Protein AF-A0A518BDF8-F1 (afdb_monomer)

Structure (mmCIF, N/CA/C/O backbone):
data_AF-A0A518BDF8-F1
#
_entry.id   AF-A0A518BDF8-F1
#
loop_
_atom_site.group_PDB
_atom_site.id
_atom_site.type_symbol
_atom_site.label_atom_id
_atom_site.label_alt_id
_atom_site.label_comp_id
_atom_site.label_asym_id
_atom_site.label_entity_id
_atom_site.label_seq_id
_atom_site.pdbx_PDB_ins_code
_atom_site.Cartn_x
_atom_site.Cartn_y
_atom_site.Cartn_z
_atom_site.occupancy
_atom_site.B_iso_or_equiv
_atom_site.auth_seq_id
_atom_site.auth_comp_id
_atom_site.auth_asym_id
_atom_site.auth_atom_id
_atom_site.pdbx_PDB_model_num
ATOM 1 N N . MET A 1 1 ? -12.768 -59.747 -39.987 1.00 39.94 1 MET A N 1
ATOM 2 C CA . MET A 1 1 ? -11.941 -58.738 -40.674 1.00 39.94 1 MET A CA 1
ATOM 3 C C . MET A 1 1 ? -12.576 -57.374 -40.458 1.00 39.94 1 MET A C 1
ATOM 5 O O . MET A 1 1 ? -13.723 -57.190 -40.829 1.00 39.94 1 MET A O 1
ATOM 9 N N . THR A 1 2 ? -11.817 -56.495 -39.807 1.00 37.50 2 THR A N 1
ATOM 10 C CA . THR A 1 2 ? -11.823 -55.030 -39.959 1.00 37.50 2 THR A CA 1
ATOM 11 C C . THR A 1 2 ? -13.039 -54.224 -39.482 1.00 37.50 2 THR A C 1
ATOM 13 O O . THR A 1 2 ? -13.980 -53.928 -40.208 1.00 37.50 2 THR A O 1
ATOM 16 N N . THR A 1 3 ? -12.897 -53.792 -38.231 1.00 36.41 3 THR A N 1
ATOM 17 C CA . THR A 1 3 ? -13.332 -52.540 -37.601 1.00 36.41 3 THR A CA 1
ATOM 18 C C . THR A 1 3 ? -13.254 -51.318 -38.530 1.00 36.41 3 THR A C 1
ATOM 20 O O . THR A 1 3 ? -12.201 -51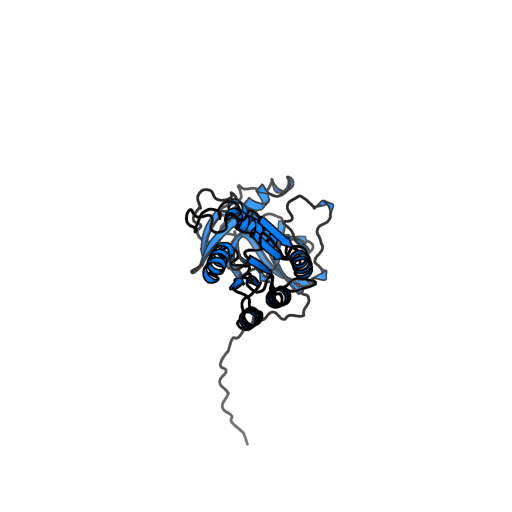.068 -39.109 1.00 36.41 3 THR A O 1
ATOM 23 N N . ILE A 1 4 ? -14.300 -50.485 -38.580 1.00 38.69 4 ILE A N 1
ATOM 24 C CA . ILE A 1 4 ? -14.178 -49.072 -38.980 1.00 38.69 4 ILE A CA 1
ATOM 25 C C . ILE A 1 4 ? -14.884 -48.226 -37.918 1.00 38.69 4 ILE A C 1
ATOM 27 O O . ILE A 1 4 ? -16.108 -48.109 -37.891 1.00 38.69 4 ILE A O 1
ATOM 31 N N . ALA A 1 5 ? -14.082 -47.685 -37.002 1.00 37.62 5 ALA A N 1
ATOM 32 C CA . ALA A 1 5 ? -14.499 -46.715 -36.002 1.00 37.62 5 ALA A CA 1
ATOM 33 C C . ALA A 1 5 ? -14.553 -45.311 -36.628 1.00 37.62 5 ALA A C 1
ATOM 35 O O . ALA A 1 5 ? -13.658 -44.909 -37.370 1.00 37.62 5 ALA A O 1
ATOM 36 N N . LYS A 1 6 ? -15.617 -44.571 -36.312 1.00 38.25 6 LYS A N 1
ATOM 37 C CA . LYS A 1 6 ? -15.797 -43.151 -36.643 1.00 38.25 6 LYS A CA 1
ATOM 38 C C . LYS A 1 6 ? -14.853 -42.309 -35.759 1.00 38.25 6 LYS A C 1
ATOM 40 O O . LYS A 1 6 ? -14.739 -42.627 -34.575 1.00 38.25 6 LYS A O 1
ATOM 45 N N . PRO A 1 7 ? -14.186 -41.263 -36.280 1.00 36.16 7 PRO A N 1
ATOM 46 C CA . PRO A 1 7 ? -13.241 -40.472 -35.494 1.00 36.16 7 PRO A CA 1
ATOM 47 C C . PRO A 1 7 ? -13.972 -39.595 -34.461 1.00 36.16 7 PRO A C 1
ATOM 49 O O . PRO A 1 7 ? -15.059 -39.091 -34.763 1.00 36.16 7 PRO A O 1
ATOM 52 N N . PRO A 1 8 ? -13.404 -39.387 -33.259 1.00 34.94 8 PRO A N 1
ATOM 53 C CA . PRO A 1 8 ? -13.960 -38.465 -32.284 1.00 34.94 8 PRO A CA 1
ATOM 54 C C . PRO A 1 8 ? -13.640 -37.014 -32.661 1.00 34.94 8 PRO A C 1
ATOM 56 O O . PRO A 1 8 ? -12.549 -36.677 -33.116 1.00 34.94 8 PRO A O 1
ATOM 59 N N . THR A 1 9 ? -14.638 -36.164 -32.465 1.00 33.75 9 THR A N 1
ATOM 60 C CA . THR A 1 9 ? -14.650 -34.727 -32.722 1.00 33.75 9 THR A CA 1
ATOM 61 C C . THR A 1 9 ? -13.703 -34.001 -31.763 1.00 33.75 9 THR A C 1
ATOM 63 O O . THR A 1 9 ? -13.956 -33.946 -30.561 1.00 33.75 9 THR A O 1
ATOM 66 N N . THR A 1 10 ? -12.624 -33.411 -32.277 1.00 31.14 10 THR A N 1
ATOM 67 C CA . THR A 1 10 ? -11.729 -32.545 -31.498 1.00 31.14 10 THR A CA 1
ATOM 68 C C . THR A 1 10 ? -12.378 -31.171 -31.323 1.00 31.14 10 THR A C 1
ATOM 70 O O . THR A 1 10 ? -12.299 -30.324 -32.210 1.00 31.14 10 THR A O 1
ATOM 73 N N . GLN A 1 11 ? -13.040 -30.934 -30.188 1.00 33.72 11 GLN A N 1
ATOM 74 C CA . GLN A 1 11 ? -13.318 -29.572 -29.730 1.00 33.72 11 GLN A CA 1
ATOM 75 C C . GLN A 1 11 ? -12.050 -29.014 -29.078 1.00 33.72 11 GLN A C 1
ATOM 77 O O . GLN A 1 11 ? -11.609 -29.471 -28.026 1.00 33.72 11 GLN A O 1
ATOM 82 N 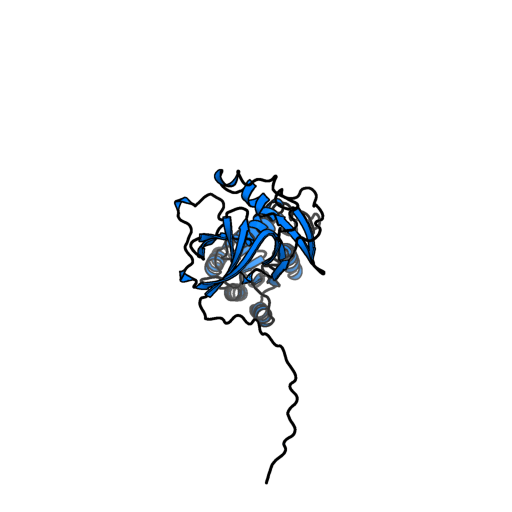N . SER A 1 12 ? -11.446 -28.035 -29.744 1.00 30.89 12 SER A N 1
ATOM 83 C CA . SER A 1 12 ? -10.302 -27.268 -29.266 1.00 30.89 12 SER A CA 1
ATOM 84 C C . SER A 1 12 ? -10.727 -26.325 -28.137 1.00 30.89 12 SER A C 1
ATOM 86 O O . SER A 1 12 ? -11.080 -25.169 -28.374 1.00 30.89 12 SER A O 1
ATOM 88 N N . HIS A 1 13 ? -10.677 -26.805 -26.897 1.00 31.69 13 HIS A N 1
ATOM 89 C CA . HIS A 1 13 ? -10.591 -25.931 -25.734 1.00 31.69 13 HIS A CA 1
ATOM 90 C C . HIS A 1 13 ? -9.148 -25.426 -25.617 1.00 31.69 13 HIS A C 1
ATOM 92 O O . HIS A 1 13 ? -8.297 -26.069 -25.009 1.00 31.69 13 HIS A O 1
ATOM 98 N N . LEU A 1 14 ? -8.865 -24.265 -26.210 1.00 30.31 14 LEU A N 1
ATOM 99 C CA . LEU A 1 14 ? -7.701 -23.448 -25.857 1.00 30.31 14 LEU A CA 1
ATOM 100 C C . LEU A 1 14 ? -7.964 -22.812 -24.487 1.00 30.31 14 LEU A C 1
ATOM 102 O O . LEU A 1 14 ? -8.327 -21.647 -24.369 1.00 30.31 14 LEU A O 1
ATOM 106 N N . GLY A 1 15 ? -7.844 -23.634 -23.448 1.00 30.73 15 GLY A N 1
ATOM 107 C CA . GLY A 1 15 ? -7.619 -23.182 -22.087 1.00 30.73 15 GLY A CA 1
ATOM 108 C C . GLY A 1 15 ? -6.120 -23.133 -21.851 1.00 30.73 15 GLY A C 1
ATOM 109 O O . GLY A 1 15 ? -5.534 -24.126 -21.436 1.00 30.73 15 GLY A O 1
ATOM 110 N N . THR A 1 16 ? -5.483 -21.996 -22.108 1.00 28.66 16 THR A N 1
ATOM 111 C CA . THR A 1 16 ? -4.177 -21.714 -21.510 1.00 28.66 16 THR A CA 1
ATOM 112 C C . THR A 1 16 ? -4.421 -20.990 -20.200 1.00 28.66 16 THR A C 1
ATOM 114 O O . THR A 1 16 ? -4.490 -19.767 -20.120 1.00 28.66 16 THR A O 1
ATOM 117 N N . ASN A 1 17 ? -4.587 -21.813 -19.167 1.00 29.45 17 ASN A N 1
ATOM 118 C CA . ASN A 1 17 ? -4.271 -21.464 -17.795 1.00 29.45 17 ASN A CA 1
ATOM 119 C C . ASN A 1 17 ? -2.865 -20.851 -17.762 1.00 29.45 17 ASN A C 1
ATOM 121 O O . ASN A 1 17 ? -1.873 -21.572 -17.726 1.00 29.45 17 ASN A O 1
ATOM 125 N N . ILE A 1 18 ? -2.779 -19.524 -17.732 1.00 34.00 18 ILE A N 1
ATOM 126 C CA . ILE A 1 18 ? -1.646 -18.828 -17.118 1.00 34.00 18 ILE A CA 1
ATOM 127 C C . ILE A 1 18 ? -1.922 -18.876 -15.610 1.00 34.00 18 ILE A C 1
ATOM 129 O O . ILE A 1 18 ? -2.308 -17.895 -14.981 1.00 34.00 18 ILE A O 1
ATOM 133 N N . LEU A 1 19 ? -1.869 -20.089 -15.058 1.00 34.81 19 LEU A N 1
ATOM 134 C CA . LEU A 1 19 ? -1.825 -20.316 -13.625 1.00 34.81 19 LEU A CA 1
ATOM 135 C C . LEU A 1 19 ? -0.348 -20.316 -13.260 1.00 34.81 19 LEU A C 1
ATOM 137 O O . LEU A 1 19 ? 0.412 -21.156 -13.732 1.00 34.81 19 LEU A O 1
ATOM 141 N N . LEU A 1 20 ? 0.027 -19.334 -12.445 1.00 40.59 20 LEU A N 1
ATOM 142 C CA . LEU A 1 20 ? 1.259 -19.302 -11.671 1.00 40.59 20 LEU A CA 1
ATOM 143 C C . LEU A 1 20 ? 1.509 -20.695 -11.073 1.00 40.59 20 LEU A C 1
ATOM 145 O O . LEU A 1 20 ? 0.804 -21.109 -10.150 1.00 40.59 20 LEU A O 1
ATOM 149 N N . GLU A 1 21 ? 2.498 -21.424 -11.587 1.00 35.31 21 GLU A N 1
ATOM 150 C CA . GLU A 1 21 ? 3.046 -22.585 -10.888 1.00 35.31 21 GLU A CA 1
ATOM 151 C C . GLU A 1 21 ? 3.786 -22.067 -9.652 1.00 35.31 21 GLU A C 1
ATOM 153 O O . GLU A 1 21 ? 4.969 -21.731 -9.685 1.00 35.31 21 GLU A O 1
ATOM 158 N N . ALA A 1 22 ? 3.057 -21.937 -8.544 1.00 34.12 22 ALA A N 1
ATOM 159 C CA . ALA A 1 22 ? 3.651 -21.687 -7.245 1.00 34.12 22 ALA A CA 1
ATOM 160 C C . ALA A 1 22 ? 4.590 -22.859 -6.904 1.00 34.12 22 ALA A C 1
ATOM 162 O O . ALA A 1 22 ? 4.131 -23.985 -6.727 1.00 34.12 22 ALA A O 1
ATOM 163 N N . GLY A 1 23 ? 5.901 -22.596 -6.827 1.00 44.44 23 GLY A N 1
ATOM 164 C CA . GLY A 1 23 ? 6.891 -23.579 -6.365 1.00 44.44 23 GLY A CA 1
ATOM 165 C C . GLY A 1 23 ? 8.233 -23.622 -7.101 1.00 44.44 23 GLY A C 1
ATOM 166 O O . GLY A 1 23 ? 9.115 -24.348 -6.658 1.00 44.44 23 GLY A O 1
ATOM 167 N N . THR A 1 24 ? 8.439 -22.865 -8.184 1.00 58.59 24 THR A N 1
ATOM 168 C CA . THR A 1 24 ? 9.673 -22.969 -8.995 1.00 58.59 24 THR A CA 1
ATOM 169 C C . THR A 1 24 ? 10.843 -22.103 -8.516 1.00 58.59 24 THR A C 1
ATOM 171 O O . THR A 1 24 ? 11.943 -22.244 -9.037 1.00 58.59 24 THR A O 1
ATOM 174 N N . ASN A 1 25 ? 10.647 -21.231 -7.516 1.00 72.19 25 ASN A N 1
ATOM 175 C CA . ASN A 1 25 ? 11.638 -20.233 -7.071 1.00 72.19 25 ASN A CA 1
ATOM 176 C C . ASN A 1 25 ? 12.249 -19.419 -8.237 1.00 72.19 25 ASN A C 1
ATOM 178 O O . ASN A 1 25 ? 13.415 -19.016 -8.208 1.00 72.19 25 ASN A O 1
ATOM 182 N N . GLU A 1 26 ? 11.440 -19.150 -9.259 1.00 80.00 26 GLU A N 1
ATOM 183 C CA . GLU A 1 26 ? 11.812 -18.349 -10.420 1.00 80.00 26 GLU A CA 1
ATOM 184 C C . GLU A 1 26 ? 11.026 -17.033 -10.435 1.00 80.00 26 GLU A C 1
ATOM 186 O O . GLU A 1 26 ? 9.871 -16.960 -10.012 1.00 80.00 26 GLU A O 1
ATOM 191 N N . LEU A 1 27 ? 11.681 -15.983 -10.916 1.00 84.75 27 LEU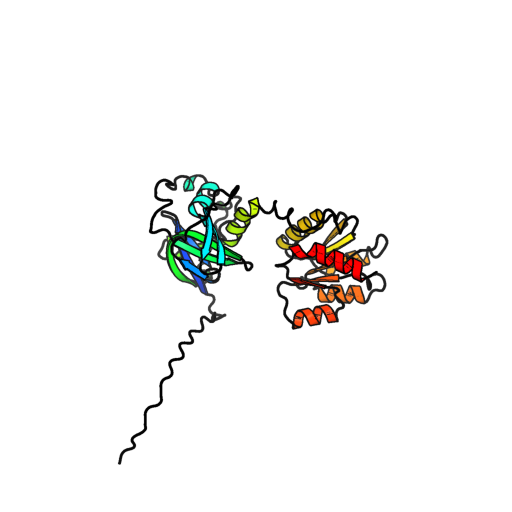 A N 1
ATOM 192 C CA . LEU A 1 27 ? 11.152 -14.645 -11.106 1.00 84.75 27 LEU A CA 1
ATOM 193 C C . LEU A 1 27 ? 11.089 -14.349 -12.604 1.00 84.75 27 LEU A C 1
ATOM 195 O O . LEU A 1 27 ? 12.068 -14.534 -13.331 1.00 84.75 27 LEU A O 1
ATOM 199 N N . GLU A 1 28 ? 9.946 -13.845 -13.054 1.00 91.19 28 GLU A N 1
ATOM 200 C CA . GLU A 1 28 ? 9.800 -13.270 -14.386 1.00 91.19 28 GLU A CA 1
ATOM 201 C C . GLU A 1 28 ? 10.160 -11.784 -14.338 1.00 91.19 28 GLU A C 1
ATOM 203 O O . GLU A 1 28 ? 9.523 -10.994 -13.640 1.00 91.19 28 GLU A O 1
ATOM 208 N N . VAL A 1 29 ? 11.194 -11.399 -15.078 1.00 93.75 29 VAL A N 1
ATOM 209 C CA . VAL A 1 29 ? 11.677 -10.022 -15.181 1.00 93.75 29 VAL A CA 1
ATOM 210 C C . VAL A 1 29 ? 11.377 -9.503 -16.578 1.00 93.75 29 VAL A C 1
ATOM 212 O O . VAL A 1 29 ? 11.953 -9.986 -17.553 1.00 93.75 29 VAL A O 1
ATOM 215 N N . LEU A 1 30 ? 10.495 -8.508 -16.694 1.00 95.75 30 LEU A N 1
ATOM 216 C CA . LEU A 1 30 ? 10.349 -7.763 -17.943 1.00 95.75 30 LEU A CA 1
ATOM 217 C C . LEU A 1 30 ? 11.502 -6.764 -18.043 1.00 95.75 30 LEU A C 1
ATOM 219 O O . LEU A 1 30 ? 11.580 -5.833 -17.238 1.00 95.75 30 LEU A O 1
ATOM 223 N N . VAL A 1 31 ? 12.375 -6.958 -19.030 1.00 95.06 31 VAL A N 1
ATOM 224 C CA . VAL A 1 31 ? 13.509 -6.065 -19.287 1.00 95.06 31 VAL A CA 1
ATOM 225 C C . VAL A 1 31 ? 13.110 -4.996 -20.298 1.00 95.06 31 VAL A C 1
ATOM 227 O O . VAL A 1 31 ? 12.475 -5.274 -21.318 1.00 95.06 31 VAL A O 1
ATOM 230 N N . PHE A 1 32 ? 13.493 -3.758 -20.016 1.00 94.25 32 PHE A N 1
ATOM 231 C CA . PHE A 1 32 ? 13.269 -2.604 -20.872 1.00 94.25 32 PHE A CA 1
ATOM 232 C C . PHE A 1 32 ? 14.488 -1.680 -20.860 1.00 94.25 32 PHE A C 1
ATOM 234 O O . PHE A 1 32 ? 15.359 -1.765 -19.994 1.00 94.25 32 PHE A O 1
ATOM 241 N N . HIS A 1 33 ? 14.543 -0.797 -21.846 1.00 89.88 33 HIS A N 1
ATOM 242 C CA . HIS A 1 33 ? 15.619 0.153 -22.054 1.00 89.88 33 HIS A CA 1
ATOM 243 C C . HIS A 1 33 ? 15.139 1.571 -21.768 1.00 89.88 33 HIS A C 1
ATOM 245 O O . HIS A 1 33 ? 14.039 1.969 -22.170 1.00 89.88 33 HIS A O 1
ATOM 251 N N . LEU A 1 34 ? 16.009 2.328 -21.108 1.00 86.31 34 LEU A N 1
ATOM 252 C CA . LEU A 1 34 ? 15.999 3.782 -21.150 1.00 86.31 34 LEU A CA 1
ATOM 253 C C . LEU A 1 34 ? 17.402 4.198 -21.586 1.00 86.31 34 LEU A C 1
ATOM 255 O O . LEU A 1 34 ? 18.366 4.038 -20.835 1.00 86.31 34 LEU A O 1
ATOM 259 N N . ASP A 1 35 ? 17.500 4.703 -22.809 1.00 81.12 35 ASP A N 1
ATOM 260 C CA . ASP A 1 35 ? 18.755 5.002 -23.490 1.00 81.12 35 ASP A CA 1
ATOM 261 C C . ASP A 1 35 ? 19.647 3.752 -23.573 1.00 81.12 35 ASP A C 1
ATOM 263 O O . ASP A 1 35 ? 19.159 2.668 -23.900 1.00 81.12 35 ASP A O 1
ATOM 267 N N . GLU A 1 36 ? 20.931 3.870 -23.245 1.00 78.44 36 GLU A N 1
ATOM 268 C CA . GLU A 1 36 ? 21.872 2.743 -23.254 1.00 78.44 36 GLU A CA 1
ATOM 269 C C . GLU A 1 36 ? 21.738 1.817 -22.024 1.00 78.44 36 GLU A C 1
ATOM 271 O O . GLU A 1 36 ? 22.443 0.816 -21.918 1.00 78.44 36 GLU A O 1
ATOM 276 N N . HIS A 1 37 ? 20.839 2.117 -21.079 1.00 84.00 37 HIS A N 1
ATOM 277 C CA . HIS A 1 37 ? 20.743 1.400 -19.806 1.00 84.00 37 HIS A CA 1
ATOM 278 C C . HIS A 1 37 ? 19.579 0.404 -19.786 1.00 84.00 37 HIS A C 1
ATOM 280 O O . HIS A 1 37 ? 18.465 0.698 -20.236 1.00 84.00 37 HIS A O 1
ATOM 286 N N . ARG A 1 38 ? 19.834 -0.779 -19.210 1.00 90.69 38 ARG A N 1
ATOM 287 C CA . ARG A 1 38 ? 18.848 -1.855 -19.052 1.00 90.69 38 ARG A CA 1
ATOM 288 C C . ARG A 1 38 ? 18.254 -1.849 -17.648 1.00 90.69 38 ARG A C 1
ATOM 290 O O . ARG A 1 38 ? 18.959 -1.857 -16.639 1.00 90.69 38 ARG A O 1
ATOM 297 N N . TYR A 1 39 ? 16.933 -1.905 -17.603 1.00 93.00 39 TYR A N 1
ATOM 298 C CA . TYR A 1 39 ? 16.148 -1.938 -16.382 1.00 93.00 39 TYR A CA 1
ATOM 299 C C . TYR A 1 39 ? 15.196 -3.126 -16.408 1.00 93.00 39 TYR A C 1
ATOM 301 O O . TYR A 1 39 ? 14.795 -3.600 -17.470 1.00 93.00 39 TYR A O 1
ATOM 309 N N . GLY A 1 40 ? 14.841 -3.611 -15.227 1.00 93.50 40 GLY A N 1
ATOM 310 C CA . GLY A 1 40 ? 13.947 -4.742 -15.046 1.00 93.50 40 GLY A CA 1
ATOM 311 C C . GLY A 1 40 ? 12.795 -4.388 -14.124 1.00 93.50 40 GLY A C 1
ATOM 312 O O . GLY A 1 40 ? 12.954 -3.619 -13.179 1.00 93.50 40 GLY A O 1
ATOM 313 N N . ILE A 1 41 ? 11.631 -4.975 -14.375 1.00 93.25 41 ILE A N 1
ATOM 314 C CA . ILE A 1 41 ? 10.512 -4.978 -13.430 1.00 93.25 41 ILE A CA 1
ATOM 315 C C . ILE A 1 41 ? 9.989 -6.387 -13.243 1.00 93.25 41 ILE A C 1
ATOM 317 O O . ILE A 1 41 ? 10.146 -7.243 -14.111 1.00 93.25 41 ILE A O 1
ATOM 321 N N . ASN A 1 42 ? 9.313 -6.611 -12.122 1.00 89.81 42 ASN A N 1
ATOM 322 C CA . ASN A 1 42 ? 8.588 -7.852 -11.911 1.00 89.81 42 ASN A CA 1
ATOM 323 C C . ASN A 1 42 ? 7.463 -7.986 -12.954 1.00 89.81 42 ASN A C 1
ATOM 325 O O . ASN A 1 42 ? 6.515 -7.195 -12.961 1.00 89.81 42 ASN A O 1
ATOM 329 N N . GLY A 1 43 ? 7.568 -9.003 -13.810 1.00 88.00 43 GLY A N 1
ATOM 330 C CA . GLY A 1 43 ? 6.609 -9.319 -14.864 1.00 88.00 43 GLY A CA 1
ATOM 331 C C . GLY A 1 43 ? 5.199 -9.577 -14.333 1.00 88.00 43 GLY A C 1
ATOM 332 O O . GLY A 1 43 ? 4.234 -9.215 -14.995 1.00 88.00 43 GLY A O 1
ATOM 333 N N . ALA A 1 44 ? 5.058 -10.066 -13.097 1.00 84.75 44 ALA A N 1
ATOM 334 C CA . ALA A 1 44 ? 3.753 -10.273 -12.466 1.00 84.75 44 ALA A CA 1
ATOM 335 C C . ALA A 1 44 ? 2.961 -8.968 -12.252 1.00 84.75 44 ALA A C 1
ATOM 337 O O . ALA A 1 44 ? 1.738 -9.005 -12.132 1.00 84.75 44 ALA A O 1
ATOM 338 N N . LYS A 1 45 ? 3.636 -7.807 -12.213 1.00 84.44 45 LYS A N 1
ATOM 339 C CA . LYS A 1 45 ? 2.986 -6.486 -12.118 1.00 84.44 45 LYS A CA 1
ATOM 340 C C . LYS A 1 45 ? 2.576 -5.929 -13.491 1.00 84.44 45 LYS A C 1
ATOM 342 O O . LYS A 1 45 ? 1.922 -4.886 -13.554 1.00 84.44 45 LYS A O 1
ATOM 347 N N . VAL A 1 46 ? 2.964 -6.580 -14.590 1.00 91.31 46 VAL A N 1
ATOM 348 C CA . VAL A 1 46 ? 2.720 -6.119 -15.962 1.00 91.31 46 VAL A CA 1
ATOM 349 C C . VAL A 1 46 ? 1.427 -6.721 -16.488 1.00 91.31 46 VAL A C 1
ATOM 351 O O . VAL A 1 46 ? 1.262 -7.934 -16.541 1.00 91.31 46 VAL A O 1
ATOM 354 N N . ARG A 1 47 ? 0.510 -5.860 -16.931 1.00 90.81 47 ARG A N 1
ATOM 355 C CA . ARG A 1 47 ? -0.726 -6.285 -17.590 1.00 90.81 47 ARG A CA 1
ATOM 356 C C . ARG A 1 47 ? -0.530 -6.487 -19.085 1.00 90.81 47 ARG A C 1
ATOM 358 O O . ARG A 1 47 ? -0.986 -7.480 -19.637 1.00 90.81 47 ARG A O 1
ATOM 365 N N . GLU A 1 48 ? 0.079 -5.510 -19.748 1.00 92.31 48 GLU A N 1
ATOM 366 C CA . GLU A 1 48 ? 0.341 -5.534 -21.188 1.00 92.31 48 GLU A CA 1
ATOM 367 C C . GLU A 1 48 ? 1.395 -4.486 -21.570 1.00 92.31 48 GLU A C 1
ATOM 369 O O . GLU A 1 48 ? 1.620 -3.518 -20.842 1.00 92.31 48 GLU A O 1
ATOM 374 N N . VAL A 1 49 ? 2.024 -4.674 -22.730 1.00 93.50 49 VAL A N 1
ATOM 375 C CA . VAL A 1 49 ? 2.906 -3.684 -23.359 1.00 93.50 49 VAL A CA 1
ATOM 376 C C . VAL A 1 49 ? 2.237 -3.217 -24.642 1.00 93.50 49 VAL A C 1
ATOM 378 O O . VAL A 1 49 ? 1.835 -4.032 -25.471 1.00 93.50 49 VAL A O 1
ATOM 381 N N . VAL A 1 50 ? 2.082 -1.907 -24.791 1.00 92.56 50 VAL A N 1
ATOM 382 C CA . VAL A 1 50 ? 1.357 -1.291 -25.906 1.00 92.56 50 VAL A CA 1
ATOM 383 C C . VAL A 1 50 ? 2.166 -0.156 -26.517 1.00 92.56 50 VAL A C 1
ATOM 385 O O . VAL A 1 50 ? 3.092 0.373 -25.903 1.00 92.56 50 VAL A O 1
ATOM 388 N N . HIS A 1 51 ? 1.793 0.249 -27.727 1.00 90.56 51 HIS A N 1
ATOM 389 C CA . HIS A 1 51 ? 2.287 1.503 -28.285 1.00 90.56 51 HIS A CA 1
ATOM 390 C C . HIS A 1 51 ? 1.671 2.694 -27.532 1.00 90.56 51 HIS A C 1
ATOM 392 O O . HIS A 1 51 ? 0.525 2.587 -27.079 1.00 90.56 51 HIS A O 1
ATOM 398 N N . PRO A 1 52 ? 2.390 3.824 -27.412 1.00 87.62 52 PRO A N 1
ATOM 399 C CA . PRO A 1 52 ? 1.936 4.999 -26.692 1.00 87.62 52 PRO A CA 1
ATOM 400 C C . PRO A 1 52 ? 0.550 5.465 -27.160 1.00 87.62 52 PRO A C 1
ATOM 402 O O . PRO A 1 52 ? 0.388 5.881 -28.312 1.00 87.62 52 PRO A O 1
ATOM 405 N N . PRO A 1 53 ? -0.478 5.403 -26.295 1.00 87.06 53 PRO A N 1
ATOM 406 C CA . PRO A 1 53 ? -1.782 5.957 -26.615 1.00 87.06 53 PRO A CA 1
ATOM 407 C C . PRO A 1 53 ? -1.725 7.488 -26.632 1.00 87.06 53 PRO A C 1
ATOM 409 O O . PRO A 1 53 ? -0.836 8.114 -26.054 1.00 87.06 53 PRO A O 1
ATOM 412 N N . LYS A 1 54 ? -2.734 8.119 -27.245 1.00 87.75 54 LYS A N 1
ATOM 413 C CA . LYS A 1 54 ? -2.891 9.575 -27.152 1.00 87.75 54 LYS A CA 1
ATOM 414 C C . LYS A 1 54 ? -3.071 9.985 -25.694 1.00 87.75 54 LYS A C 1
ATOM 416 O O . LYS A 1 54 ? -3.918 9.435 -24.985 1.00 87.75 54 LYS A O 1
ATOM 421 N N . VAL A 1 55 ? -2.306 10.990 -25.288 1.00 90.00 55 VAL A N 1
ATOM 422 C CA . VAL A 1 55 ? -2.309 11.503 -23.921 1.00 90.00 55 VAL A CA 1
ATOM 423 C C . VAL A 1 55 ? -2.951 12.875 -23.873 1.00 90.00 55 VAL A C 1
ATOM 425 O O . VAL A 1 55 ? -2.765 13.708 -24.758 1.00 90.00 55 VAL A O 1
ATOM 428 N N . ARG A 1 56 ? -3.734 13.100 -22.823 1.00 86.62 56 ARG A N 1
ATOM 429 C CA . ARG A 1 56 ? -4.329 14.385 -22.495 1.00 86.62 56 ARG A CA 1
ATOM 430 C C . ARG A 1 56 ? -3.563 14.995 -21.319 1.00 86.62 56 ARG A C 1
ATOM 432 O O . ARG A 1 56 ? -3.589 14.402 -20.237 1.00 86.62 56 ARG A O 1
ATOM 439 N N . PRO A 1 57 ? -2.910 16.156 -21.498 1.00 83.19 57 PRO A N 1
ATOM 440 C CA . PRO A 1 57 ? -2.188 16.818 -20.421 1.00 83.19 57 PRO A CA 1
ATOM 441 C C . PRO A 1 57 ? -3.097 17.115 -19.231 1.00 83.19 57 PRO A C 1
ATOM 443 O O . PRO A 1 57 ? -4.274 17.450 -19.396 1.00 83.19 57 PRO A O 1
ATOM 446 N N . VAL A 1 58 ? -2.529 17.016 -18.034 1.00 78.94 58 VAL A N 1
ATOM 447 C CA . VAL A 1 58 ? -3.205 17.357 -16.783 1.00 78.94 58 VAL A CA 1
ATOM 448 C C . VAL A 1 58 ? -2.613 18.668 -16.261 1.00 78.94 58 VAL A C 1
ATOM 450 O O . VAL A 1 58 ? -1.393 18.752 -16.113 1.00 78.94 58 VAL A O 1
ATOM 453 N N . PRO A 1 59 ? -3.430 19.700 -15.982 1.00 72.62 59 PRO A N 1
ATOM 454 C CA . PRO A 1 59 ? -2.942 20.932 -15.367 1.00 72.62 59 PRO A CA 1
ATOM 455 C C . PRO A 1 59 ? -2.277 20.663 -14.010 1.00 72.62 59 PRO A C 1
ATOM 457 O O . PRO A 1 59 ? -2.769 19.843 -13.236 1.00 72.62 59 PRO A O 1
ATOM 460 N N . ASN A 1 60 ? -1.191 21.381 -13.704 1.00 67.62 60 ASN A N 1
ATOM 461 C CA . ASN A 1 60 ? -0.443 21.277 -12.438 1.00 67.62 60 ASN A CA 1
ATOM 462 C C . ASN A 1 60 ? 0.077 19.860 -12.118 1.00 67.62 60 ASN A C 1
ATOM 464 O O . ASN A 1 60 ? 0.207 19.483 -10.952 1.00 67.62 60 ASN A O 1
ATOM 468 N N . ALA A 1 61 ? 0.342 19.055 -13.146 1.00 73.62 61 ALA A N 1
ATOM 469 C CA . ALA A 1 61 ? 0.887 17.716 -12.991 1.00 73.62 61 ALA A CA 1
ATOM 470 C C . ALA A 1 61 ? 2.375 17.712 -12.609 1.00 73.62 61 ALA A C 1
ATOM 472 O O . ALA A 1 61 ? 3.107 18.672 -12.849 1.00 73.62 61 ALA A O 1
ATOM 473 N N . HIS A 1 62 ? 2.831 16.588 -12.046 1.00 79.19 62 HIS A N 1
ATOM 474 C CA . HIS A 1 62 ? 4.257 16.303 -11.905 1.00 79.19 62 HIS A CA 1
ATOM 475 C C . HIS A 1 62 ? 4.939 16.350 -13.281 1.00 79.19 62 HIS A C 1
ATOM 477 O O . HIS A 1 62 ? 4.374 15.885 -14.264 1.00 79.19 62 HIS A O 1
ATOM 483 N N . GLU A 1 63 ? 6.169 16.854 -13.351 1.00 81.00 63 GLU A N 1
ATOM 484 C CA . GLU A 1 63 ? 6.897 17.042 -14.615 1.00 81.00 63 GLU A CA 1
ATOM 485 C C . GLU A 1 63 ? 7.138 15.723 -15.374 1.00 81.00 63 GLU A C 1
ATOM 487 O O . GLU A 1 63 ? 7.129 15.674 -16.603 1.00 81.00 63 GLU A O 1
ATOM 492 N N . SER A 1 64 ? 7.268 14.620 -14.637 1.00 86.38 64 SER A N 1
ATOM 493 C CA . SER A 1 64 ? 7.370 13.269 -15.203 1.00 86.38 64 SER A CA 1
ATOM 494 C C . SER A 1 64 ? 6.041 12.655 -15.656 1.00 86.38 64 SER A C 1
ATOM 496 O O . SER A 1 64 ? 6.060 11.585 -16.261 1.00 86.38 64 SER A O 1
ATOM 498 N N . LEU A 1 65 ? 4.897 13.285 -15.375 1.00 87.44 65 LEU A N 1
ATOM 499 C CA . LEU A 1 65 ? 3.593 12.826 -15.848 1.00 87.44 65 LEU A CA 1
ATOM 500 C C . LEU A 1 65 ? 3.341 13.399 -17.247 1.00 87.44 65 LEU A C 1
ATOM 502 O O . LEU A 1 65 ? 3.249 14.610 -17.424 1.00 87.44 65 LEU A O 1
ATOM 506 N N . ASP A 1 66 ? 3.187 12.534 -18.246 1.00 85.12 66 ASP A N 1
ATOM 507 C CA . ASP A 1 66 ? 2.799 12.975 -19.589 1.00 85.12 66 ASP A CA 1
ATOM 508 C C . ASP A 1 66 ? 1.327 13.406 -19.636 1.00 85.12 66 ASP A C 1
ATOM 510 O O . ASP A 1 66 ? 0.955 14.301 -20.395 1.00 85.12 66 ASP A O 1
ATOM 514 N N . GLY A 1 67 ? 0.482 12.782 -18.811 1.00 86.50 67 GLY A N 1
ATOM 515 C CA . GLY A 1 67 ? -0.925 13.130 -18.646 1.00 86.50 67 GLY A CA 1
ATOM 516 C C . GLY A 1 67 ? -1.802 11.903 -18.418 1.00 86.50 67 GLY A C 1
ATOM 517 O O . GLY A 1 67 ? -1.346 10.887 -17.899 1.00 86.50 67 GLY A O 1
ATOM 518 N N . LEU A 1 68 ? -3.073 11.994 -18.806 1.00 87.75 68 LEU A N 1
ATOM 519 C CA . LEU A 1 68 ? -4.016 10.876 -18.777 1.00 87.75 68 LEU A CA 1
ATOM 520 C C . LEU A 1 68 ? -4.117 10.238 -20.154 1.00 87.75 68 LEU A C 1
ATOM 522 O O . LEU A 1 68 ? -4.273 10.930 -21.159 1.00 87.75 68 LEU A O 1
ATOM 526 N N . CYS A 1 69 ? -4.109 8.916 -20.195 1.00 89.38 69 CYS A N 1
ATOM 527 C CA . CYS A 1 69 ? -4.369 8.154 -21.402 1.00 89.38 69 CYS A CA 1
ATOM 528 C C . CYS A 1 69 ? -5.565 7.224 -21.204 1.00 89.38 69 CYS A C 1
ATOM 530 O O . CYS A 1 69 ? -5.934 6.883 -20.079 1.00 89.38 69 CYS A O 1
ATOM 532 N N . LYS A 1 70 ? -6.193 6.838 -22.314 1.00 87.56 70 LYS A N 1
ATOM 533 C CA . LYS A 1 70 ? -7.272 5.852 -22.324 1.00 87.56 70 LYS A CA 1
ATOM 534 C C . LYS A 1 70 ? -6.788 4.605 -23.048 1.00 87.56 70 LYS A C 1
ATOM 536 O O . LYS A 1 70 ? -6.372 4.693 -24.201 1.00 87.56 70 LYS A O 1
ATOM 541 N N . LEU A 1 71 ? -6.889 3.458 -22.386 1.00 86.75 71 LEU A N 1
ATOM 542 C CA . LEU A 1 71 ? -6.628 2.150 -22.970 1.00 86.75 71 LEU A CA 1
ATOM 543 C C . LEU A 1 71 ? -7.865 1.271 -22.789 1.00 86.75 71 LEU A C 1
ATOM 545 O O . LEU A 1 71 ? -8.225 0.907 -21.669 1.00 86.75 71 LEU A O 1
ATOM 549 N N . ARG A 1 72 ? -8.522 0.940 -23.908 1.00 85.38 72 ARG A N 1
ATOM 550 C CA . ARG A 1 72 ? -9.864 0.327 -23.920 1.00 85.38 72 ARG A CA 1
ATOM 551 C C . ARG A 1 72 ? -10.825 1.182 -23.084 1.00 85.38 72 ARG A C 1
ATOM 553 O O . ARG A 1 72 ? -10.927 2.374 -23.355 1.00 85.38 72 ARG A O 1
ATOM 560 N N . ASP A 1 73 ? -11.477 0.629 -22.067 1.00 78.19 73 ASP A N 1
ATOM 561 C CA . ASP A 1 73 ? -12.433 1.354 -21.217 1.00 78.19 73 ASP A CA 1
ATOM 562 C C . ASP A 1 73 ? -11.814 1.960 -19.951 1.00 78.19 73 ASP A C 1
ATOM 564 O O . ASP A 1 73 ? -12.518 2.547 -19.132 1.00 78.19 73 ASP A O 1
ATOM 568 N N . LEU A 1 74 ? -10.491 1.868 -19.800 1.00 79.75 74 LEU A N 1
ATOM 569 C CA . LEU A 1 74 ? -9.777 2.345 -18.621 1.00 79.75 74 LEU A CA 1
ATOM 570 C C . LEU A 1 74 ? -9.041 3.651 -18.923 1.00 79.75 74 LEU A C 1
ATOM 572 O O . LEU A 1 74 ? -8.301 3.750 -19.902 1.00 79.75 74 LEU A O 1
ATOM 576 N N . VAL A 1 75 ? -9.244 4.653 -18.066 1.00 84.69 75 VAL A N 1
ATOM 577 C CA . VAL A 1 75 ? -8.488 5.914 -18.070 1.00 84.69 75 VAL A CA 1
ATOM 578 C C . VAL A 1 75 ? -7.448 5.848 -16.964 1.00 84.69 75 VAL A C 1
ATOM 580 O O . VAL A 1 75 ? -7.779 5.512 -15.830 1.00 84.69 75 VAL A O 1
ATOM 583 N N . MET A 1 76 ? -6.201 6.165 -17.292 1.00 87.12 76 MET A N 1
ATOM 584 C CA . MET A 1 76 ? -5.080 5.993 -16.377 1.00 87.12 76 MET A CA 1
ATOM 585 C C . MET A 1 76 ? -3.972 7.029 -16.593 1.00 87.12 76 MET A C 1
ATOM 587 O O . MET A 1 76 ? -3.814 7.536 -17.710 1.00 87.12 76 MET A O 1
ATOM 591 N N . PRO A 1 77 ? -3.198 7.356 -15.543 1.00 89.50 77 PRO A N 1
ATOM 592 C CA . PRO A 1 77 ? -2.026 8.211 -15.673 1.00 89.50 77 PRO A CA 1
ATOM 593 C C . PRO A 1 77 ? -0.944 7.534 -16.515 1.00 89.50 77 PRO A C 1
ATOM 595 O O . PRO A 1 77 ? -0.692 6.336 -16.378 1.00 89.50 77 PRO A O 1
ATOM 598 N N . MET A 1 78 ? -0.298 8.327 -17.369 1.00 91.06 78 MET A N 1
ATOM 599 C CA . MET A 1 78 ? 0.889 7.938 -18.119 1.00 91.06 78 MET A CA 1
ATOM 600 C C . MET A 1 78 ? 2.104 8.718 -17.621 1.00 91.06 78 MET A C 1
ATOM 602 O O . MET A 1 78 ? 2.135 9.949 -17.664 1.00 91.06 78 MET A O 1
ATOM 606 N N . VAL A 1 79 ? 3.102 7.980 -17.152 1.00 90.81 79 VAL A N 1
ATOM 607 C CA . VAL A 1 79 ? 4.353 8.463 -16.576 1.00 90.81 79 VAL A CA 1
ATOM 608 C C . VAL A 1 79 ? 5.495 8.206 -17.548 1.00 90.81 79 VAL A C 1
ATOM 610 O O . VAL A 1 79 ? 5.662 7.091 -18.030 1.00 90.81 79 VAL A O 1
ATOM 613 N N . SER A 1 80 ? 6.334 9.209 -17.784 1.00 90.31 80 SER A N 1
ATOM 614 C CA . SER A 1 80 ? 7.572 9.063 -18.547 1.00 90.31 80 SER A CA 1
ATOM 615 C C . SER A 1 80 ? 8.723 8.695 -17.615 1.00 90.31 80 SER A C 1
ATOM 617 O O . SER A 1 80 ? 9.193 9.550 -16.856 1.00 90.31 80 SER A O 1
ATOM 619 N N . LEU A 1 81 ? 9.221 7.455 -17.692 1.00 88.44 8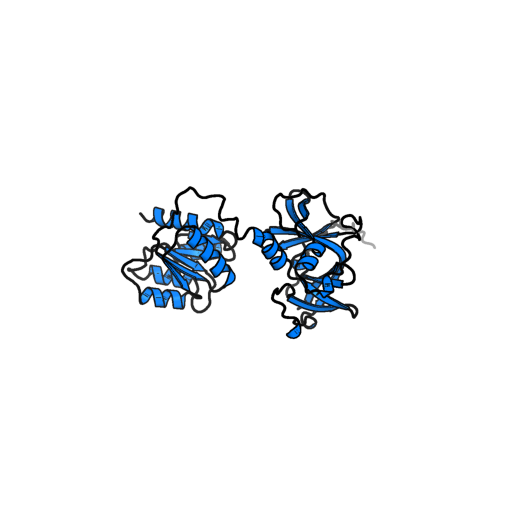1 LEU A N 1
ATOM 620 C CA . LEU A 1 81 ? 10.353 7.034 -16.857 1.00 88.44 81 LEU A CA 1
ATOM 621 C C . LEU A 1 81 ? 11.636 7.792 -17.199 1.00 88.44 81 LEU A C 1
ATOM 623 O O . LEU A 1 81 ? 12.387 8.146 -16.297 1.00 88.44 81 LEU A O 1
ATOM 627 N N . ARG A 1 82 ? 11.834 8.154 -18.473 1.00 84.12 82 ARG A N 1
ATOM 628 C CA . ARG A 1 82 ? 12.951 9.008 -18.904 1.00 84.12 82 ARG A CA 1
ATOM 629 C C . ARG A 1 82 ? 12.934 10.364 -18.185 1.00 84.12 82 ARG A C 1
ATOM 631 O O . ARG A 1 82 ? 13.938 10.754 -17.599 1.00 84.12 82 ARG A O 1
ATOM 638 N N . LYS A 1 83 ? 11.780 11.047 -18.146 1.00 80.88 83 LYS A N 1
ATOM 639 C CA . LYS A 1 83 ? 11.636 12.329 -17.419 1.00 80.88 83 LYS A CA 1
ATOM 640 C C . LYS A 1 83 ? 11.804 12.146 -15.911 1.00 80.88 83 LYS A C 1
ATOM 642 O O . LYS A 1 83 ? 12.314 13.027 -15.236 1.00 80.88 83 LYS A O 1
ATOM 647 N N . TYR A 1 84 ? 11.328 11.030 -15.367 1.00 83.06 84 TYR A N 1
ATOM 648 C CA . TYR A 1 84 ? 11.423 10.759 -13.937 1.00 83.06 84 TYR A CA 1
ATOM 649 C C . TYR A 1 84 ? 12.868 10.501 -13.491 1.00 83.06 84 TYR A C 1
ATOM 651 O O . TYR A 1 84 ? 13.333 11.139 -12.550 1.00 83.06 84 TYR A O 1
ATOM 659 N N . PHE A 1 85 ? 13.613 9.645 -14.193 1.00 77.00 85 PHE A N 1
ATOM 660 C CA . PHE A 1 85 ? 15.021 9.393 -13.878 1.00 77.00 85 PHE A CA 1
ATOM 661 C C . PHE A 1 85 ? 15.909 10.610 -14.140 1.00 77.00 85 PHE A C 1
ATOM 663 O O . PHE A 1 85 ? 16.817 10.849 -13.357 1.00 77.00 85 PHE A O 1
ATOM 670 N N . GLN A 1 86 ? 15.616 11.446 -15.140 1.00 69.88 86 GLN A N 1
ATOM 671 C CA . GLN A 1 86 ? 16.350 12.706 -15.337 1.00 69.88 86 GLN A CA 1
ATOM 672 C C . GLN A 1 86 ? 16.259 13.667 -14.145 1.00 69.88 86 GLN A C 1
ATOM 674 O O . GLN A 1 86 ? 17.219 14.374 -13.862 1.00 69.88 86 GLN A O 1
ATOM 679 N N . LEU A 1 87 ? 15.120 13.701 -13.451 1.00 57.72 87 LEU A N 1
ATOM 680 C CA . LEU A 1 87 ? 14.906 14.597 -12.311 1.00 57.72 87 LEU A CA 1
ATOM 681 C C . LEU A 1 87 ? 15.447 14.034 -10.992 1.00 57.72 87 LEU A C 1
ATOM 683 O O . LEU A 1 87 ? 15.688 14.797 -10.058 1.00 57.72 87 LEU A O 1
ATOM 687 N N . ASN A 1 88 ? 15.592 12.710 -10.900 1.00 55.03 88 ASN A N 1
ATOM 688 C CA . ASN A 1 88 ? 15.752 12.009 -9.625 1.00 55.03 88 ASN A CA 1
ATOM 689 C C . ASN A 1 88 ? 16.975 11.082 -9.554 1.00 55.03 88 ASN A C 1
ATOM 691 O O . ASN A 1 88 ? 17.227 10.514 -8.494 1.00 55.03 88 ASN A O 1
ATOM 695 N N . ALA A 1 89 ? 17.732 10.919 -10.640 1.00 55.78 89 ALA A N 1
ATOM 696 C CA . ALA A 1 89 ? 18.978 10.163 -10.640 1.00 55.78 89 ALA A CA 1
ATOM 697 C C . ALA A 1 89 ? 20.203 11.073 -10.397 1.00 55.78 89 ALA A C 1
ATOM 699 O O . ALA A 1 89 ? 20.181 12.243 -10.786 1.00 55.78 89 ALA A O 1
ATOM 700 N N . PRO A 1 90 ? 21.283 10.559 -9.776 1.00 47.81 90 PRO A N 1
ATOM 701 C CA . PRO A 1 90 ? 22.514 11.320 -9.547 1.00 47.81 90 PRO A CA 1
ATOM 702 C C . PRO A 1 90 ? 23.146 11.807 -10.865 1.00 47.81 90 PRO A C 1
ATOM 704 O O . PRO A 1 90 ? 22.971 11.178 -11.909 1.00 47.81 90 PRO A O 1
ATOM 707 N N . GLU A 1 91 ? 23.899 12.917 -10.799 1.00 48.47 91 GLU A N 1
ATOM 708 C CA . GLU A 1 91 ? 24.411 13.780 -11.894 1.00 48.47 91 GLU A CA 1
ATOM 709 C C . GLU A 1 91 ? 24.996 13.094 -13.156 1.00 48.47 91 GLU A C 1
ATOM 711 O O . GLU A 1 91 ? 25.178 13.753 -14.179 1.00 48.47 91 GLU A O 1
ATOM 716 N N . GLN A 1 92 ? 25.260 11.786 -13.156 1.00 46.97 92 GLN A N 1
ATOM 717 C CA . GLN A 1 92 ? 25.722 11.039 -14.333 1.00 46.97 92 GLN A CA 1
ATOM 718 C C . GLN A 1 92 ? 24.601 10.641 -15.317 1.00 46.97 92 GLN A C 1
ATOM 720 O O . GLN A 1 92 ? 24.882 10.477 -16.502 1.00 46.97 92 GLN A O 1
ATOM 725 N N . LEU A 1 93 ? 23.333 10.575 -14.884 1.00 47.81 93 LEU A N 1
ATOM 726 C CA . LEU A 1 93 ? 22.163 10.355 -15.763 1.00 47.81 93 LEU A CA 1
ATOM 727 C C . LEU A 1 93 ? 21.606 11.660 -16.375 1.00 47.81 93 LEU A C 1
ATOM 729 O O . LEU A 1 93 ? 20.768 11.622 -17.276 1.00 47.81 93 LEU A O 1
ATOM 733 N N . ALA A 1 94 ? 22.132 12.823 -15.971 1.00 43.78 94 ALA A N 1
ATOM 734 C CA . ALA A 1 94 ? 21.769 14.146 -16.496 1.00 43.78 94 ALA A CA 1
ATOM 735 C C . ALA A 1 94 ? 22.225 14.402 -17.954 1.00 43.78 94 ALA A C 1
ATOM 737 O O . ALA A 1 94 ? 21.978 15.473 -18.504 1.00 43.78 94 ALA A O 1
ATOM 738 N N . LYS A 1 95 ? 22.876 13.421 -18.600 1.00 45.44 95 LYS A N 1
ATOM 739 C CA . LYS A 1 95 ? 23.254 13.439 -20.027 1.00 45.44 95 LYS A CA 1
ATOM 740 C C . LYS A 1 95 ? 22.327 12.606 -20.921 1.00 45.44 95 LYS A C 1
ATOM 742 O O . LYS A 1 95 ? 22.683 12.316 -22.058 1.00 45.44 95 LYS A O 1
ATOM 747 N N . LEU A 1 96 ? 21.150 12.220 -20.431 1.00 50.66 96 LEU A N 1
ATOM 748 C CA . LEU A 1 96 ? 20.111 11.626 -21.269 1.00 50.66 96 LEU A CA 1
ATOM 749 C C . LEU A 1 96 ? 19.590 12.685 -22.247 1.00 50.66 96 LEU A C 1
ATOM 751 O O . LEU A 1 96 ? 18.874 13.602 -21.848 1.00 50.66 96 LEU A O 1
ATOM 755 N N . ASP A 1 97 ? 19.954 12.556 -23.521 1.00 46.19 97 ASP A N 1
ATOM 756 C CA . ASP A 1 97 ? 19.567 13.477 -24.587 1.00 46.19 97 ASP A CA 1
ATOM 757 C C . ASP A 1 97 ? 18.031 13.559 -24.708 1.00 46.19 97 ASP A C 1
ATOM 759 O O . ASP A 1 97 ? 17.368 12.664 -25.237 1.00 46.19 97 ASP A O 1
ATOM 763 N N . THR A 1 98 ? 17.442 14.635 -24.183 1.00 48.66 98 THR A N 1
ATOM 764 C CA . THR A 1 98 ? 16.003 14.933 -24.275 1.00 48.66 98 THR A CA 1
ATOM 765 C C . THR A 1 98 ? 15.581 15.364 -25.675 1.00 48.66 98 THR A C 1
ATOM 767 O O . THR A 1 98 ? 14.383 15.393 -25.960 1.00 48.66 98 THR A O 1
ATOM 770 N N . SER A 1 99 ? 16.538 15.673 -26.558 1.00 47.88 99 SER A N 1
ATOM 771 C CA . SER A 1 99 ? 16.269 16.039 -27.949 1.00 47.88 99 SER A CA 1
ATOM 772 C C . SER A 1 99 ? 16.048 14.816 -28.844 1.00 47.88 99 SER A C 1
ATOM 774 O O . SER A 1 99 ? 15.350 14.910 -29.856 1.00 47.88 99 SER A O 1
ATOM 776 N N . LYS A 1 100 ? 16.519 13.630 -28.428 1.00 47.50 100 LYS A N 1
ATOM 777 C CA . LYS A 1 100 ? 16.184 12.342 -29.051 1.00 47.50 100 LYS A CA 1
ATOM 778 C C . LYS A 1 100 ? 14.824 11.834 -28.565 1.00 47.50 100 LYS A C 1
ATOM 780 O O . LYS A 1 100 ? 14.686 10.818 -27.896 1.00 47.50 100 LYS A O 1
ATOM 785 N N . SER A 1 101 ? 13.797 12.542 -29.019 1.00 45.34 101 SER A N 1
ATOM 786 C CA . SER A 1 101 ? 12.450 12.033 -29.275 1.00 45.34 101 SER A CA 1
ATOM 787 C C . SER A 1 101 ? 11.562 11.726 -28.056 1.00 45.34 101 SER A C 1
ATOM 789 O O . SER A 1 101 ? 11.344 10.593 -27.644 1.00 45.34 101 SER A O 1
ATOM 791 N N . LEU A 1 102 ? 10.879 12.771 -27.591 1.00 46.59 102 LEU A N 1
ATOM 792 C CA . LEU A 1 102 ? 9.554 12.632 -26.973 1.00 46.59 102 LEU A CA 1
ATOM 793 C C . LEU A 1 102 ? 8.481 12.095 -27.957 1.00 46.59 102 LEU A C 1
ATOM 795 O O . LEU A 1 102 ? 7.373 11.796 -27.513 1.00 46.59 102 LEU A O 1
ATOM 799 N N . ASP A 1 103 ? 8.841 11.928 -29.241 1.00 46.28 103 ASP A N 1
ATOM 800 C CA . ASP A 1 103 ? 7.986 11.547 -30.377 1.00 46.28 103 ASP A CA 1
ATOM 801 C C . ASP A 1 103 ? 8.533 10.368 -31.220 1.00 46.28 103 ASP A C 1
ATOM 803 O O . ASP A 1 103 ? 8.132 10.202 -32.375 1.00 46.28 103 ASP A O 1
ATOM 807 N N . SER A 1 104 ? 9.458 9.536 -30.717 1.00 51.03 104 SER A N 1
ATOM 808 C CA . SER A 1 104 ? 9.854 8.346 -31.488 1.00 51.03 104 SER A CA 1
ATOM 809 C C . SER A 1 104 ? 8.666 7.396 -31.567 1.00 51.03 104 SER A C 1
ATOM 811 O O . SER A 1 104 ? 8.118 6.963 -30.549 1.00 51.03 104 SER A O 1
ATOM 813 N N . HIS A 1 105 ? 8.284 7.041 -32.795 1.00 51.66 105 HIS A N 1
ATOM 814 C CA . HIS A 1 105 ? 7.309 5.986 -33.084 1.00 51.66 105 HIS A CA 1
ATOM 815 C C . HIS A 1 105 ? 7.696 4.611 -32.503 1.00 51.66 105 HIS A C 1
ATOM 817 O O . HIS A 1 105 ? 6.871 3.702 -32.535 1.00 51.66 105 HIS A O 1
ATOM 823 N N . ASP A 1 106 ? 8.894 4.492 -31.926 1.00 66.00 106 ASP A N 1
ATOM 824 C CA . ASP A 1 106 ? 9.432 3.270 -31.334 1.00 66.00 106 ASP A CA 1
ATOM 825 C C . ASP A 1 106 ? 9.294 3.201 -29.808 1.00 66.00 106 ASP A C 1
ATOM 827 O O . ASP A 1 106 ? 9.508 2.132 -29.238 1.00 66.00 106 ASP A O 1
ATOM 831 N N . SER A 1 107 ? 8.918 4.300 -29.136 1.00 84.38 107 SER A N 1
ATOM 832 C CA . SER A 1 107 ? 8.682 4.258 -27.688 1.00 84.38 107 SER A CA 1
ATOM 833 C C . SER A 1 107 ? 7.535 3.307 -27.350 1.00 84.38 107 SER A C 1
ATOM 835 O O . SER A 1 107 ? 6.580 3.156 -28.113 1.00 84.38 107 SER A O 1
ATOM 837 N N . GLN A 1 108 ? 7.618 2.650 -26.196 1.00 92.06 108 GLN A N 1
ATOM 838 C CA . GLN A 1 108 ? 6.635 1.663 -25.752 1.00 92.06 108 GLN A CA 1
ATOM 839 C C . GLN A 1 108 ? 6.094 2.023 -24.374 1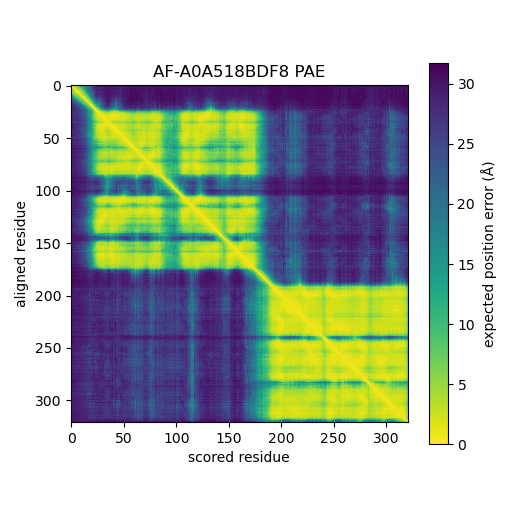.00 92.06 108 GLN A C 1
ATOM 841 O O . GLN A 1 108 ? 6.711 2.745 -23.593 1.00 92.06 108 GLN A O 1
ATOM 846 N N . VAL A 1 109 ? 4.898 1.530 -24.074 1.00 93.50 109 VAL A N 1
ATOM 847 C CA . VAL A 1 109 ? 4.226 1.762 -22.800 1.00 93.50 109 VAL A CA 1
ATOM 848 C C . VAL A 1 109 ? 3.993 0.437 -22.108 1.00 93.50 109 VAL A C 1
ATOM 850 O O . VAL A 1 109 ? 3.305 -0.441 -22.625 1.00 93.50 109 VAL A O 1
ATOM 853 N N . ILE A 1 110 ? 4.541 0.325 -20.906 1.00 94.69 110 ILE A N 1
ATOM 854 C CA . ILE A 1 110 ? 4.301 -0.782 -19.996 1.00 94.69 110 ILE A CA 1
ATOM 855 C C . ILE A 1 110 ? 3.096 -0.412 -19.135 1.00 94.69 110 ILE A C 1
ATOM 857 O O . ILE A 1 110 ? 3.134 0.544 -18.361 1.00 94.69 110 ILE A O 1
ATOM 861 N N . VAL A 1 111 ? 2.014 -1.166 -19.275 1.00 92.19 111 VAL A N 1
ATOM 862 C CA . VAL A 1 111 ? 0.805 -1.014 -18.468 1.00 92.19 111 VAL A CA 1
ATOM 863 C C . VAL A 1 111 ? 0.939 -1.929 -17.268 1.00 92.19 111 VAL A C 1
ATOM 865 O O . VAL A 1 111 ? 0.989 -3.150 -17.418 1.00 92.19 111 VAL A O 1
ATOM 868 N N . THR A 1 112 ? 0.980 -1.350 -16.079 1.00 88.94 112 THR A N 1
ATOM 869 C CA . THR A 1 112 ? 1.107 -2.095 -14.829 1.00 88.94 112 THR A CA 1
ATOM 870 C C . THR A 1 112 ? -0.132 -1.945 -13.970 1.00 88.94 112 THR A C 1
ATOM 872 O O . THR A 1 112 ? -0.919 -1.004 -14.125 1.00 88.94 112 THR A O 1
ATOM 875 N N . VAL A 1 113 ? -0.325 -2.916 -13.080 1.00 78.44 113 VAL A N 1
ATOM 876 C CA . VAL A 1 113 ? -1.387 -2.894 -12.077 1.00 78.44 113 VAL A CA 1
ATOM 877 C C . VAL A 1 113 ? -0.776 -3.192 -10.717 1.00 78.44 113 VAL A C 1
ATOM 879 O O . VAL A 1 113 ? -0.227 -4.268 -10.498 1.00 78.44 113 VAL A O 1
ATOM 882 N N . PHE A 1 114 ? -0.896 -2.243 -9.799 1.00 75.94 114 PHE A N 1
ATOM 883 C CA . PHE A 1 114 ? -0.537 -2.398 -8.390 1.00 75.94 114 PHE A CA 1
ATOM 884 C C . PHE A 1 114 ? -1.544 -1.611 -7.543 1.00 75.94 114 PHE A C 1
ATOM 886 O O . PHE A 1 114 ? -2.096 -0.609 -7.994 1.00 75.94 114 PHE A O 1
ATOM 893 N N . ASN A 1 115 ? -1.873 -2.108 -6.348 1.00 63.75 115 ASN A N 1
ATOM 894 C CA . ASN A 1 115 ? -2.864 -1.503 -5.440 1.00 63.75 115 ASN A CA 1
ATOM 895 C C . ASN A 1 115 ? -4.234 -1.206 -6.082 1.00 63.75 115 ASN A C 1
ATOM 897 O O . ASN A 1 115 ? -4.885 -0.211 -5.777 1.00 63.75 115 ASN A O 1
ATOM 901 N N . SER A 1 116 ? -4.695 -2.084 -6.984 1.00 68.44 116 SER A N 1
ATOM 902 C CA . SER A 1 116 ? -5.930 -1.912 -7.778 1.00 68.44 116 SER A CA 1
ATOM 903 C C . SER A 1 116 ? -5.955 -0.664 -8.678 1.00 68.44 116 SER A C 1
ATOM 905 O O . SER A 1 116 ? -7.002 -0.322 -9.227 1.00 68.44 116 SER A O 1
ATOM 907 N N . GLN A 1 117 ? -4.813 -0.000 -8.871 1.00 72.25 117 GLN A N 1
ATOM 908 C CA . GLN A 1 117 ? -4.642 1.110 -9.798 1.00 72.25 117 GLN A CA 1
ATOM 909 C C . GLN A 1 117 ? -3.870 0.637 -11.028 1.00 72.25 117 GLN A C 1
ATOM 911 O O . GLN A 1 117 ? -2.908 -0.120 -10.933 1.00 72.25 117 GLN A O 1
ATOM 916 N N . SER A 1 118 ? -4.319 1.073 -12.203 1.00 84.75 118 SER A N 1
ATOM 917 C CA . SER A 1 118 ? -3.588 0.869 -13.452 1.00 84.75 118 SER A CA 1
ATOM 918 C C . SER A 1 118 ? -2.743 2.111 -13.725 1.00 84.75 118 SER A C 1
ATOM 920 O O . SER A 1 118 ? -3.293 3.212 -13.759 1.00 84.75 118 SER A O 1
ATOM 922 N N . VAL A 1 119 ? -1.439 1.947 -13.954 1.00 90.31 119 VAL A N 1
ATOM 923 C CA . VAL A 1 119 ? -0.520 3.042 -14.318 1.00 90.31 119 VAL A CA 1
ATOM 924 C C . VAL A 1 119 ? 0.244 2.667 -15.585 1.00 90.31 119 VAL A C 1
ATOM 926 O O . VAL A 1 119 ? 0.625 1.516 -15.782 1.00 90.31 119 VAL A O 1
ATOM 929 N N . ALA A 1 120 ? 0.402 3.624 -16.496 1.00 92.81 120 ALA A N 1
ATOM 930 C CA . ALA A 1 120 ? 1.137 3.441 -17.739 1.00 92.81 120 ALA A CA 1
ATOM 931 C C . ALA A 1 120 ? 2.528 4.062 -17.602 1.00 92.81 120 ALA A C 1
ATOM 933 O O . ALA A 1 120 ? 2.647 5.243 -17.288 1.00 92.81 120 ALA A O 1
ATOM 934 N N . PHE A 1 121 ? 3.575 3.293 -17.876 1.00 93.88 121 PHE A N 1
ATOM 935 C CA . PHE A 1 121 ? 4.958 3.757 -17.855 1.00 93.88 121 PHE A CA 1
ATOM 936 C C . PHE A 1 121 ? 5.522 3.767 -19.268 1.00 93.88 121 PHE A C 1
ATOM 938 O O . PHE A 1 121 ? 5.669 2.717 -19.892 1.00 93.88 121 PHE A O 1
ATOM 945 N N . ARG A 1 122 ? 5.832 4.957 -19.782 1.00 92.44 122 ARG A N 1
ATOM 946 C CA . ARG A 1 122 ? 6.504 5.129 -21.066 1.00 92.44 122 ARG A CA 1
ATOM 947 C C . ARG A 1 122 ? 8.000 4.881 -20.905 1.00 92.44 122 ARG A C 1
ATOM 949 O O . ARG A 1 122 ? 8.650 5.485 -20.045 1.00 92.44 122 ARG A O 1
ATOM 956 N N . VAL A 1 123 ? 8.506 4.011 -21.769 1.00 92.50 123 VAL A N 1
ATOM 957 C CA . VAL A 1 123 ? 9.897 3.573 -21.884 1.00 92.50 123 VAL A CA 1
ATOM 958 C C . VAL A 1 123 ? 10.342 3.676 -23.338 1.00 92.50 123 VAL A C 1
ATOM 960 O O . VAL A 1 123 ? 9.507 3.792 -24.237 1.00 92.50 123 VAL A O 1
ATOM 963 N N . ASP A 1 124 ? 11.647 3.616 -23.582 1.00 88.56 124 ASP A N 1
ATOM 964 C CA . ASP A 1 124 ? 12.157 3.733 -24.948 1.00 88.56 124 ASP A CA 1
ATOM 965 C C . ASP A 1 124 ? 11.911 2.442 -25.726 1.00 88.56 124 ASP A C 1
ATOM 967 O O . ASP A 1 124 ? 11.463 2.484 -26.863 1.00 88.56 124 ASP A O 1
ATOM 971 N N . ARG A 1 125 ? 12.161 1.285 -25.102 1.00 90.19 125 ARG A N 1
ATOM 972 C CA . ARG A 1 125 ? 11.900 -0.025 -25.706 1.00 90.19 125 ARG A CA 1
ATOM 973 C C . ARG A 1 125 ? 11.759 -1.100 -24.641 1.00 90.19 125 ARG A C 1
ATOM 975 O O . ARG A 1 125 ? 12.506 -1.115 -23.672 1.00 90.19 125 ARG A O 1
ATOM 982 N N . VAL A 1 126 ? 10.857 -2.039 -24.852 1.00 93.31 126 VAL A N 1
ATOM 983 C CA . VAL A 1 126 ? 10.741 -3.290 -24.107 1.00 93.31 126 VAL A CA 1
ATOM 984 C C . VAL A 1 126 ? 11.446 -4.386 -24.898 1.00 93.31 126 VAL A C 1
ATOM 986 O O . VAL A 1 126 ? 11.227 -4.524 -26.098 1.00 93.31 126 VAL A O 1
ATOM 989 N N . ASP A 1 127 ? 12.308 -5.146 -24.230 1.00 91.06 127 ASP A N 1
ATOM 990 C CA . ASP A 1 127 ? 13.029 -6.270 -24.828 1.00 91.06 127 ASP A CA 1
ATOM 991 C C . ASP A 1 127 ? 12.146 -7.528 -24.785 1.00 91.06 127 ASP A C 1
ATOM 993 O O . ASP A 1 127 ? 11.381 -7.807 -25.710 1.00 91.06 127 ASP A O 1
ATOM 997 N N . ARG A 1 128 ? 12.182 -8.261 -23.669 1.00 89.44 128 ARG A N 1
ATOM 998 C CA . ARG A 1 128 ? 11.369 -9.458 -23.428 1.00 89.44 128 ARG A CA 1
ATOM 999 C C . ARG A 1 128 ? 11.287 -9.770 -21.939 1.00 89.44 128 ARG A C 1
ATOM 1001 O O . ARG A 1 128 ? 11.928 -9.125 -21.109 1.00 89.44 128 ARG A O 1
ATOM 1008 N N . ILE A 1 129 ? 10.488 -10.780 -21.611 1.00 93.12 129 ILE A N 1
ATOM 1009 C CA . ILE A 1 129 ? 10.426 -11.354 -20.268 1.00 93.12 129 ILE A CA 1
ATOM 1010 C C . ILE A 1 129 ? 11.506 -12.429 -20.150 1.00 93.12 129 ILE A C 1
ATOM 1012 O O . ILE A 1 129 ? 11.567 -13.354 -20.960 1.00 93.12 129 ILE A O 1
ATOM 1016 N N . TYR A 1 130 ? 12.342 -12.305 -19.127 1.00 93.56 130 TYR A N 1
ATOM 1017 C CA . TYR A 1 130 ? 13.349 -13.284 -18.748 1.00 93.56 130 TYR A CA 1
ATOM 1018 C C . TYR A 1 130 ? 12.885 -14.033 -17.504 1.00 93.56 130 TYR A C 1
ATOM 1020 O O . TYR A 1 130 ? 12.480 -13.415 -16.524 1.00 93.56 130 TYR A O 1
ATOM 1028 N N . ARG A 1 131 ? 12.977 -15.362 -17.519 1.00 91.38 131 ARG A N 1
ATOM 1029 C CA . ARG A 1 131 ? 12.731 -16.197 -16.340 1.00 91.38 131 ARG A CA 1
ATOM 1030 C C . ARG A 1 131 ? 14.070 -16.531 -15.695 1.00 91.38 131 ARG A C 1
ATOM 1032 O O . ARG A 1 131 ? 14.919 -17.164 -16.322 1.00 91.38 131 ARG A O 1
ATOM 1039 N N . ILE A 1 132 ? 14.287 -16.051 -14.475 1.00 89.56 132 ILE A N 1
ATOM 1040 C CA . ILE A 1 132 ? 15.545 -16.213 -13.736 1.00 89.56 132 ILE A CA 1
ATOM 1041 C C . ILE A 1 132 ? 15.280 -16.826 -12.361 1.00 89.56 132 ILE A C 1
ATOM 1043 O O . ILE A 1 132 ? 14.228 -16.603 -11.779 1.00 89.56 132 ILE A O 1
ATOM 1047 N N . SER A 1 133 ? 16.239 -17.571 -11.810 1.00 87.56 133 SER A N 1
ATOM 1048 C CA . SER A 1 133 ? 16.178 -17.988 -10.401 1.00 87.56 133 SER A CA 1
ATOM 1049 C C . SER A 1 133 ? 16.334 -16.773 -9.485 1.00 87.56 133 SER A C 1
ATOM 1051 O O . SER A 1 133 ? 17.174 -15.906 -9.753 1.00 87.56 133 SER A O 1
ATOM 1053 N N . TRP A 1 134 ? 15.586 -16.742 -8.378 1.00 83.38 134 TRP A N 1
ATOM 1054 C CA . TRP A 1 134 ? 15.720 -15.710 -7.343 1.00 83.38 134 TRP A CA 1
ATOM 1055 C C . TRP A 1 134 ? 17.151 -15.576 -6.801 1.00 83.38 134 TRP A C 1
ATOM 1057 O O . TRP A 1 134 ? 17.555 -14.484 -6.423 1.00 83.38 134 TRP A O 1
ATOM 1067 N N . GLU A 1 135 ? 17.960 -16.637 -6.837 1.00 85.12 135 GLU A N 1
ATOM 1068 C CA . GLU A 1 135 ? 19.363 -16.618 -6.388 1.00 85.12 135 GLU A CA 1
ATOM 1069 C C . GLU A 1 135 ? 20.266 -15.691 -7.220 1.00 85.12 135 GLU A C 1
ATOM 1071 O O . GLU A 1 135 ? 21.331 -15.272 -6.766 1.00 85.12 135 GLU A O 1
ATOM 1076 N N . LYS A 1 136 ? 19.860 -15.359 -8.453 1.00 86.69 136 LYS A N 1
ATOM 1077 C CA . LYS A 1 136 ? 20.595 -14.429 -9.326 1.00 86.69 136 LYS A CA 1
ATOM 1078 C C . LYS A 1 136 ? 20.311 -12.960 -9.006 1.00 86.69 136 LYS A C 1
ATOM 1080 O O . LYS A 1 136 ? 20.945 -12.085 -9.601 1.00 86.69 136 LYS A O 1
ATOM 1085 N N . MET A 1 137 ? 19.364 -12.680 -8.113 1.00 84.94 137 MET A N 1
ATOM 1086 C CA . MET A 1 137 ? 19.089 -11.332 -7.631 1.00 84.94 137 MET A CA 1
ATOM 1087 C C . MET A 1 137 ? 20.098 -10.964 -6.550 1.00 84.94 137 MET A C 1
ATOM 1089 O O . MET A 1 137 ? 20.329 -11.713 -5.604 1.00 84.94 137 MET A O 1
ATOM 1093 N N . ARG A 1 138 ? 20.706 -9.791 -6.694 1.00 85.44 138 ARG A N 1
ATOM 1094 C CA . ARG A 1 138 ? 21.672 -9.248 -5.743 1.00 85.44 138 ARG A CA 1
ATOM 1095 C C . ARG A 1 138 ? 21.136 -7.941 -5.162 1.00 85.44 138 ARG A C 1
ATOM 1097 O O . ARG A 1 138 ? 20.510 -7.171 -5.898 1.00 85.44 138 ARG A O 1
ATOM 1104 N N . PRO A 1 139 ? 21.381 -7.663 -3.871 1.00 81.56 139 PRO A N 1
ATOM 1105 C CA . PRO A 1 139 ? 21.125 -6.340 -3.325 1.00 81.56 139 PRO A CA 1
ATOM 1106 C C . PRO A 1 139 ? 22.029 -5.310 -4.013 1.00 81.56 139 PRO A C 1
ATOM 1108 O O . PRO A 1 139 ? 23.087 -5.646 -4.556 1.00 81.56 139 PRO A O 1
ATOM 1111 N N . LEU A 1 140 ? 21.608 -4.049 -3.990 1.00 79.00 140 LEU A N 1
ATOM 1112 C CA . LEU A 1 140 ? 22.459 -2.951 -4.438 1.00 79.00 140 LEU A CA 1
ATOM 1113 C C . LEU A 1 140 ? 23.638 -2.787 -3.464 1.00 79.00 140 LEU A C 1
ATOM 1115 O O . LEU A 1 140 ? 23.450 -2.964 -2.260 1.00 79.00 140 LEU A O 1
ATOM 1119 N N . PRO A 1 141 ? 24.847 -2.466 -3.952 1.00 75.06 141 PRO A N 1
ATOM 1120 C CA . PRO A 1 141 ? 25.977 -2.155 -3.081 1.00 75.06 141 PRO A CA 1
ATOM 1121 C C . PRO A 1 141 ? 25.672 -0.966 -2.158 1.00 75.06 141 PRO A C 1
ATOM 1123 O O . PRO A 1 141 ? 25.055 0.000 -2.593 1.00 75.06 141 PRO A O 1
ATOM 1126 N N . GLU A 1 142 ? 26.175 -0.989 -0.921 1.00 63.09 142 GLU A N 1
ATOM 1127 C CA . GLU A 1 142 ? 25.954 0.066 0.095 1.00 63.09 142 GLU A CA 1
ATOM 1128 C C . GLU A 1 142 ? 26.411 1.467 -0.363 1.00 63.09 142 GLU A C 1
ATOM 1130 O O . GLU A 1 142 ? 25.861 2.481 0.046 1.00 63.09 142 GLU A O 1
ATOM 1135 N N . LEU A 1 143 ? 27.382 1.540 -1.279 1.00 60.44 143 LEU A N 1
ATOM 1136 C CA . LEU A 1 143 ? 27.848 2.790 -1.899 1.00 60.44 143 LEU A CA 1
ATOM 1137 C C . LEU A 1 143 ? 26.819 3.431 -2.853 1.00 60.44 143 LEU A C 1
ATOM 1139 O O . LEU A 1 143 ? 27.013 4.566 -3.283 1.00 60.44 143 LEU A O 1
ATOM 1143 N N . CYS A 1 144 ? 25.761 2.703 -3.222 1.00 57.16 144 CYS A N 1
ATOM 1144 C CA . CYS A 1 144 ? 24.690 3.155 -4.111 1.00 57.16 144 CYS A CA 1
ATOM 1145 C C . CYS A 1 144 ? 23.449 3.653 -3.351 1.00 57.16 144 CYS A C 1
ATOM 1147 O O . CYS A 1 144 ? 22.455 3.999 -3.997 1.00 57.16 144 CYS A O 1
ATOM 1149 N N . ASP A 1 145 ? 23.508 3.702 -2.015 1.00 51.91 145 ASP A N 1
ATOM 1150 C CA . ASP A 1 145 ? 22.438 4.163 -1.124 1.00 51.91 145 ASP A CA 1
ATOM 1151 C C . ASP A 1 145 ? 22.309 5.697 -1.199 1.00 51.91 145 ASP A C 1
ATOM 1153 O O . ASP A 1 145 ? 22.694 6.459 -0.317 1.00 51.91 145 ASP A O 1
ATOM 1157 N N . SER A 1 146 ? 21.858 6.175 -2.357 1.00 51.59 146 SER A N 1
ATOM 1158 C CA . SER A 1 146 ? 21.385 7.546 -2.528 1.00 51.59 146 SER A CA 1
ATOM 1159 C C . SER A 1 146 ? 19.935 7.606 -2.051 1.00 51.59 146 SER A C 1
ATOM 1161 O O . SER A 1 146 ? 19.182 6.670 -2.306 1.00 51.59 146 SER A O 1
ATOM 1163 N N . ASP A 1 147 ? 19.553 8.701 -1.381 1.00 46.44 147 ASP A N 1
ATOM 1164 C CA . ASP A 1 147 ? 18.319 8.948 -0.598 1.00 46.44 147 ASP A CA 1
ATOM 1165 C C . ASP A 1 147 ? 16.954 8.633 -1.266 1.00 46.44 147 ASP A C 1
ATOM 1167 O O . ASP A 1 147 ? 15.886 8.933 -0.728 1.00 46.44 147 ASP A O 1
ATOM 1171 N N . ARG A 1 148 ? 16.934 8.019 -2.450 1.00 52.53 148 ARG A N 1
ATOM 1172 C CA . ARG A 1 148 ? 15.743 7.558 -3.158 1.00 52.53 148 ARG A CA 1
ATOM 1173 C C . ARG A 1 148 ? 15.915 6.091 -3.546 1.00 52.53 148 ARG A C 1
ATOM 1175 O O . ARG A 1 148 ? 16.362 5.771 -4.639 1.00 52.53 148 ARG A O 1
ATOM 1182 N N . ASN A 1 149 ? 15.496 5.212 -2.632 1.00 62.50 149 ASN A N 1
ATOM 1183 C CA . ASN A 1 149 ? 15.330 3.753 -2.766 1.00 62.50 149 ASN A CA 1
ATOM 1184 C C . ASN A 1 149 ? 14.415 3.358 -3.963 1.00 62.50 149 ASN A C 1
ATOM 1186 O O . ASN A 1 149 ? 13.313 2.869 -3.744 1.00 62.50 149 ASN A O 1
ATOM 1190 N N . LEU A 1 150 ? 14.781 3.673 -5.208 1.00 70.81 150 LEU A N 1
ATOM 1191 C CA . LEU A 1 150 ? 13.982 3.442 -6.429 1.00 70.81 150 LEU A CA 1
ATOM 1192 C C . LEU A 1 150 ? 14.222 2.068 -7.051 1.00 70.81 150 LEU A C 1
ATOM 1194 O O . LEU A 1 150 ? 13.489 1.646 -7.947 1.00 70.81 150 LEU A O 1
ATOM 1198 N N . PHE A 1 151 ? 15.266 1.392 -6.589 1.00 83.06 151 PHE A N 1
ATOM 1199 C CA . PHE A 1 151 ? 15.702 0.120 -7.116 1.00 83.06 151 PHE A CA 1
ATOM 1200 C C . PHE A 1 151 ? 15.642 -0.930 -6.009 1.00 83.06 151 PHE A C 1
ATOM 1202 O O . PHE A 1 151 ? 16.129 -0.702 -4.906 1.00 83.06 151 PHE A O 1
ATOM 1209 N N . THR A 1 152 ? 15.049 -2.086 -6.296 1.00 79.88 152 THR A N 1
ATOM 1210 C CA . THR A 1 152 ? 14.903 -3.183 -5.323 1.00 79.88 152 THR A CA 1
ATOM 1211 C C . THR A 1 152 ? 16.115 -4.115 -5.301 1.00 79.88 152 THR A C 1
ATOM 1213 O O . THR A 1 152 ? 16.215 -4.989 -4.447 1.00 79.88 152 THR A O 1
ATOM 1216 N N . GLY A 1 153 ? 17.012 -3.985 -6.278 1.00 85.00 153 GLY A N 1
ATOM 1217 C CA . GLY A 1 153 ? 18.175 -4.843 -6.451 1.00 85.00 153 GLY A CA 1
ATOM 1218 C C . GLY A 1 153 ? 18.723 -4.768 -7.870 1.00 85.00 153 GLY A C 1
ATOM 1219 O O . GLY A 1 153 ? 18.299 -3.946 -8.686 1.00 85.00 153 GLY A O 1
ATOM 1220 N N . LEU A 1 154 ? 19.652 -5.663 -8.173 1.00 88.31 154 LEU A N 1
ATOM 1221 C CA . LEU A 1 154 ? 20.216 -5.833 -9.504 1.00 88.31 154 LEU A CA 1
ATOM 1222 C C . LEU A 1 154 ? 20.320 -7.312 -9.856 1.00 88.31 154 LEU A C 1
ATOM 1224 O O . LEU A 1 154 ? 20.420 -8.180 -8.989 1.00 88.31 154 LEU A O 1
ATOM 1228 N N . THR A 1 155 ? 20.348 -7.601 -11.144 1.00 92.06 155 THR A N 1
ATOM 1229 C CA . THR A 1 155 ? 20.696 -8.922 -11.660 1.00 92.06 155 THR A CA 1
ATOM 1230 C C . THR A 1 155 ? 21.578 -8.772 -12.894 1.00 92.06 155 THR A C 1
ATOM 1232 O O . THR A 1 155 ? 21.738 -7.669 -13.414 1.00 92.06 155 THR A O 1
ATOM 1235 N N . VAL A 1 156 ? 22.192 -9.866 -13.337 1.00 92.00 156 VAL A N 1
ATOM 1236 C CA . VAL A 1 156 ? 23.001 -9.894 -14.559 1.00 92.00 156 VAL A CA 1
ATOM 1237 C C . VAL A 1 156 ? 22.309 -10.802 -15.564 1.00 92.00 156 VAL A C 1
ATOM 1239 O O . VAL A 1 156 ? 22.106 -11.989 -15.292 1.00 92.00 156 VAL A O 1
ATOM 1242 N N . ILE A 1 157 ? 21.934 -10.239 -16.710 1.00 90.94 157 ILE A N 1
ATOM 1243 C CA . ILE A 1 157 ? 21.242 -10.930 -17.802 1.00 90.94 157 ILE A CA 1
ATOM 1244 C C . ILE A 1 157 ? 22.019 -10.653 -19.085 1.00 90.94 157 ILE A C 1
ATOM 1246 O O . ILE A 1 157 ? 22.216 -9.498 -19.446 1.00 90.94 157 ILE A O 1
ATOM 1250 N N . ASP A 1 158 ? 22.431 -11.713 -19.784 1.00 89.00 158 ASP A N 1
ATOM 1251 C CA . ASP A 1 158 ? 23.238 -11.617 -21.010 1.00 89.00 158 ASP A CA 1
ATOM 1252 C C . ASP A 1 158 ? 24.517 -10.770 -20.812 1.00 89.00 158 ASP A C 1
ATOM 1254 O O . ASP A 1 158 ? 24.844 -9.936 -21.642 1.00 89.00 158 ASP A O 1
ATOM 1258 N N . GLU A 1 159 ? 25.212 -10.966 -19.681 1.00 86.19 159 GLU A N 1
ATOM 1259 C CA . GLU A 1 159 ? 26.434 -10.236 -19.267 1.00 86.19 159 GLU A CA 1
ATOM 1260 C C . GLU A 1 159 ? 26.251 -8.742 -18.936 1.00 86.19 159 GLU A C 1
ATOM 1262 O O . GLU A 1 159 ? 27.170 -8.123 -18.399 1.00 86.19 159 GLU A O 1
ATOM 1267 N N . ASP A 1 160 ? 25.048 -8.194 -19.113 1.00 88.94 160 ASP A N 1
ATOM 1268 C CA . ASP A 1 160 ? 24.711 -6.826 -18.724 1.00 88.94 160 ASP A CA 1
ATOM 1269 C C . ASP A 1 160 ? 24.062 -6.751 -17.342 1.00 88.94 160 ASP A C 1
ATOM 1271 O O . ASP A 1 160 ? 23.288 -7.621 -16.927 1.00 88.94 160 ASP A O 1
ATOM 1275 N N . ILE A 1 161 ? 24.316 -5.643 -16.645 1.00 89.88 161 ILE A N 1
ATOM 1276 C CA . ILE A 1 161 ? 23.638 -5.314 -15.392 1.00 89.88 161 ILE A CA 1
ATOM 1277 C C . ILE A 1 161 ? 22.231 -4.803 -15.706 1.00 89.88 161 ILE A C 1
ATOM 1279 O O . ILE A 1 161 ? 22.051 -3.840 -16.448 1.00 89.88 161 ILE A O 1
ATOM 1283 N N . VAL A 1 162 ? 21.239 -5.423 -15.074 1.00 91.88 162 VAL A N 1
ATOM 1284 C CA . VAL A 1 162 ? 19.842 -5.001 -15.112 1.00 91.88 162 VAL A CA 1
ATOM 1285 C C . VAL A 1 162 ? 19.444 -4.522 -13.722 1.00 91.88 162 VAL A C 1
ATOM 1287 O O . VAL A 1 162 ? 19.442 -5.296 -12.760 1.00 91.88 162 VAL A O 1
ATOM 1290 N N . LEU A 1 163 ? 19.106 -3.237 -13.614 1.00 89.88 163 LEU A N 1
ATOM 1291 C CA . LEU A 1 163 ? 18.629 -2.637 -12.368 1.00 89.88 163 LEU A CA 1
ATOM 1292 C C . LEU A 1 163 ? 17.127 -2.861 -12.214 1.00 89.88 163 LEU A C 1
ATOM 1294 O O . LEU A 1 163 ? 16.345 -2.520 -13.101 1.00 89.88 163 LEU A O 1
ATOM 1298 N N . MET A 1 164 ? 16.720 -3.413 -11.076 1.00 89.62 164 MET A N 1
ATOM 1299 C CA . MET A 1 164 ? 15.324 -3.738 -10.809 1.00 89.62 164 MET A CA 1
ATOM 1300 C C . MET A 1 164 ? 14.607 -2.519 -10.247 1.00 89.62 164 MET A C 1
ATOM 1302 O O . MET A 1 164 ? 14.952 -2.056 -9.167 1.00 89.62 164 MET A O 1
ATOM 1306 N N . VAL A 1 165 ? 13.632 -1.994 -10.985 1.00 89.06 165 VAL A N 1
ATOM 1307 C CA . VAL A 1 165 ? 12.933 -0.741 -10.682 1.00 89.06 165 VAL A CA 1
ATOM 1308 C C . VAL A 1 165 ? 11.660 -1.008 -9.893 1.00 89.06 165 VAL A C 1
ATOM 1310 O O . VAL A 1 165 ? 10.829 -1.830 -10.290 1.00 89.06 165 VAL A O 1
ATOM 1313 N N . ASP A 1 166 ? 11.459 -0.243 -8.824 1.00 87.38 166 ASP A N 1
ATOM 1314 C CA . ASP A 1 166 ? 10.200 -0.230 -8.091 1.00 87.38 166 ASP A CA 1
ATOM 1315 C C . ASP A 1 166 ? 9.211 0.786 -8.686 1.00 87.38 166 ASP A C 1
ATOM 1317 O O . ASP A 1 166 ? 9.136 1.946 -8.278 1.00 87.38 166 ASP A O 1
ATOM 1321 N N . LEU A 1 167 ? 8.432 0.352 -9.680 1.00 86.81 167 LEU A N 1
ATOM 1322 C CA . LEU A 1 167 ? 7.423 1.211 -10.316 1.00 86.81 167 LEU A CA 1
ATOM 1323 C C . LEU A 1 167 ? 6.294 1.641 -9.376 1.00 86.81 167 LEU A C 1
ATOM 1325 O O . LEU A 1 167 ? 5.657 2.666 -9.624 1.00 86.81 167 LEU A O 1
ATOM 1329 N N . GLU A 1 168 ? 6.032 0.868 -8.325 1.00 81.25 168 GLU A N 1
ATOM 1330 C CA . GLU A 1 168 ? 4.999 1.192 -7.345 1.00 81.25 168 GLU A CA 1
ATOM 1331 C C . GLU A 1 168 ? 5.406 2.450 -6.585 1.00 81.25 168 GLU A C 1
ATOM 1333 O O . GLU A 1 168 ? 4.676 3.441 -6.597 1.00 81.25 168 GLU A O 1
ATOM 1338 N N . LYS A 1 169 ? 6.648 2.479 -6.100 1.00 80.38 169 LYS A N 1
ATOM 1339 C CA . LYS A 1 169 ? 7.222 3.658 -5.457 1.00 80.38 169 LYS A CA 1
ATOM 1340 C C . LYS A 1 169 ? 7.310 4.877 -6.380 1.00 80.38 169 LYS A C 1
ATOM 1342 O O . LYS A 1 169 ? 7.028 5.993 -5.951 1.00 80.38 169 LYS A O 1
ATOM 1347 N N . ILE A 1 170 ? 7.666 4.692 -7.655 1.00 83.06 170 ILE A N 1
ATOM 1348 C CA . ILE A 1 170 ? 7.687 5.796 -8.636 1.00 83.06 170 ILE A CA 1
ATOM 1349 C C . ILE A 1 170 ? 6.287 6.388 -8.808 1.00 83.06 170 ILE A C 1
ATOM 1351 O O . ILE A 1 170 ? 6.112 7.608 -8.814 1.00 83.06 170 ILE A O 1
ATOM 1355 N N . SER A 1 171 ? 5.276 5.528 -8.939 1.00 80.00 171 SER A N 1
ATOM 1356 C CA . SER A 1 171 ? 3.883 5.962 -8.992 1.00 80.00 171 SER A CA 1
ATOM 1357 C C . SER A 1 171 ? 3.476 6.693 -7.718 1.00 80.00 171 SER A C 1
ATOM 1359 O O . SER A 1 171 ? 2.822 7.729 -7.806 1.00 80.00 171 SER A O 1
ATOM 1361 N N . GLU A 1 172 ? 3.871 6.197 -6.548 1.00 76.31 172 GLU A N 1
ATOM 1362 C CA . GLU A 1 172 ? 3.610 6.841 -5.260 1.00 76.31 172 GLU A CA 1
ATOM 1363 C C . GLU A 1 172 ? 4.275 8.211 -5.138 1.00 76.31 172 GLU A C 1
ATOM 1365 O O . GLU A 1 172 ? 3.629 9.138 -4.668 1.00 76.31 172 GLU A O 1
ATOM 1370 N N . GLU A 1 173 ? 5.514 8.393 -5.599 1.00 76.44 173 GLU A N 1
ATOM 1371 C CA . GLU A 1 173 ? 6.201 9.693 -5.565 1.00 76.44 173 GLU A CA 1
ATOM 1372 C C . GLU A 1 173 ? 5.557 10.702 -6.529 1.00 76.44 173 GLU A C 1
ATOM 1374 O O . GLU A 1 173 ? 5.360 11.872 -6.188 1.00 76.44 173 GLU A O 1
ATOM 1379 N N . ILE A 1 174 ? 5.156 10.247 -7.720 1.00 72.44 174 ILE A N 1
ATOM 1380 C CA . ILE A 1 174 ? 4.489 11.084 -8.727 1.00 72.44 174 ILE A CA 1
ATOM 1381 C C . ILE A 1 174 ? 3.074 11.457 -8.278 1.00 72.44 174 ILE A C 1
ATOM 1383 O O . ILE A 1 174 ? 2.691 12.630 -8.352 1.00 72.44 174 ILE A O 1
ATOM 1387 N N . ASN A 1 175 ? 2.320 10.493 -7.744 1.00 65.50 175 ASN A N 1
ATOM 1388 C CA . ASN A 1 175 ? 1.071 10.758 -7.031 1.00 65.50 175 ASN A CA 1
ATOM 1389 C C . ASN A 1 175 ? 1.321 11.524 -5.727 1.00 65.50 175 ASN A C 1
ATOM 1391 O O . ASN A 1 175 ? 0.404 12.154 -5.216 1.00 65.50 175 ASN A O 1
ATOM 1395 N N . GLY A 1 176 ? 2.551 11.532 -5.213 1.00 56.97 176 GLY A N 1
ATOM 1396 C CA . GLY A 1 176 ? 3.006 12.155 -3.974 1.00 56.97 176 GLY A CA 1
ATOM 1397 C C . GLY A 1 176 ? 3.014 13.680 -4.012 1.00 56.97 176 GLY A C 1
ATOM 1398 O O . GLY A 1 176 ? 2.857 14.307 -2.965 1.00 56.97 176 GLY A O 1
ATOM 1399 N N . ARG A 1 177 ? 2.989 14.309 -5.201 1.00 47.25 177 ARG A N 1
ATOM 1400 C CA . ARG A 1 177 ? 2.549 15.721 -5.332 1.00 47.25 177 ARG A CA 1
ATOM 1401 C C . ARG A 1 177 ? 1.030 15.909 -5.159 1.00 47.25 177 ARG A C 1
ATOM 1403 O O . ARG A 1 177 ? 0.536 17.032 -5.194 1.00 47.25 177 ARG A O 1
ATOM 1410 N N . LYS A 1 178 ? 0.304 14.827 -4.871 1.00 42.94 178 LYS A N 1
ATOM 1411 C CA . LYS A 1 178 ? -1.070 14.762 -4.355 1.00 42.94 178 LYS A CA 1
ATOM 1412 C C . LYS A 1 178 ? -1.260 13.772 -3.191 1.00 42.94 178 LYS A C 1
ATOM 1414 O O . LYS A 1 178 ? -2.398 13.574 -2.786 1.00 42.94 178 LYS A O 1
ATOM 1419 N N . SER A 1 179 ? -0.198 13.328 -2.505 1.00 41.69 179 SER A N 1
ATOM 1420 C CA . SER A 1 179 ? -0.328 12.945 -1.081 1.00 41.69 179 SER A CA 1
ATOM 1421 C C . SER A 1 179 ? -0.441 14.181 -0.166 1.00 41.69 179 SER A C 1
ATOM 1423 O O . SER A 1 179 ? -0.469 14.073 1.054 1.00 41.69 179 SER A O 1
ATOM 1425 N N . ARG A 1 180 ? -0.548 15.376 -0.768 1.00 40.69 180 ARG A N 1
ATOM 1426 C CA . ARG A 1 180 ? -0.958 16.636 -0.133 1.00 40.69 180 ARG A CA 1
ATOM 1427 C C . ARG A 1 180 ? -2.279 17.197 -0.701 1.00 40.69 180 ARG A C 1
ATOM 1429 O O . ARG A 1 180 ? -2.672 18.292 -0.334 1.00 40.69 180 ARG A O 1
ATOM 1436 N N . LEU A 1 181 ? -2.986 16.464 -1.573 1.00 35.41 181 LEU A N 1
ATOM 1437 C CA . LEU A 1 181 ? -4.277 16.888 -2.155 1.00 35.41 181 LEU A CA 1
ATOM 1438 C C . LEU A 1 181 ? -5.283 15.726 -2.281 1.00 35.41 181 LEU A C 1
ATOM 1440 O O . LEU A 1 181 ? -6.015 15.627 -3.262 1.00 35.41 181 LEU A O 1
ATOM 1444 N N . VAL A 1 182 ? -5.343 14.877 -1.255 1.00 38.62 182 VAL A N 1
ATOM 1445 C CA . VAL A 1 182 ? -6.597 14.222 -0.828 1.00 38.62 182 VAL A CA 1
ATOM 1446 C C . VAL A 1 182 ? -6.924 14.675 0.605 1.00 38.62 182 VAL A C 1
ATOM 1448 O O . VAL A 1 182 ? -7.385 13.919 1.447 1.00 38.62 182 VAL A O 1
ATOM 1451 N N . ALA A 1 183 ? -6.641 15.952 0.878 1.00 39.44 183 ALA A N 1
ATOM 1452 C CA . ALA A 1 183 ? -7.289 16.726 1.934 1.00 39.44 183 ALA A CA 1
ATOM 1453 C C . ALA A 1 183 ? -8.516 17.494 1.394 1.00 39.44 183 ALA A C 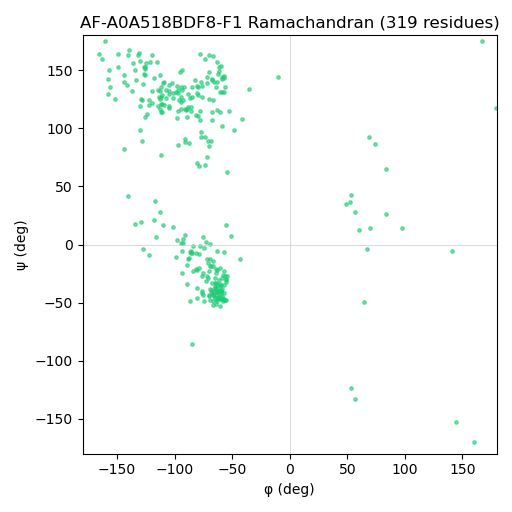1
ATOM 1455 O O . ALA A 1 183 ? -9.177 18.204 2.140 1.00 39.44 183 ALA A O 1
ATOM 1456 N N . GLU A 1 184 ? -8.843 17.354 0.105 1.00 38.38 184 GLU A N 1
ATOM 1457 C CA . GLU A 1 184 ? -9.950 18.066 -0.535 1.00 38.38 184 GLU A CA 1
ATOM 1458 C C . GLU A 1 184 ? -10.629 17.179 -1.580 1.00 38.38 184 GLU A C 1
ATOM 1460 O O . GLU A 1 184 ? -10.332 17.251 -2.769 1.00 38.38 184 GLU A O 1
ATOM 1465 N N . ALA A 1 185 ? -11.523 16.307 -1.123 1.00 38.75 185 ALA A N 1
ATOM 1466 C CA . ALA A 1 185 ? -12.802 16.022 -1.772 1.00 38.75 185 ALA A CA 1
ATOM 1467 C C . ALA A 1 185 ? -13.523 14.951 -0.948 1.00 38.75 185 ALA A C 1
ATOM 1469 O O . ALA A 1 185 ? -13.047 13.828 -0.837 1.00 38.75 185 ALA A O 1
ATOM 1470 N N . GLU A 1 186 ? -14.680 15.336 -0.412 1.00 37.56 186 GLU A N 1
ATOM 1471 C CA . GLU A 1 186 ? -15.632 14.522 0.356 1.00 37.56 186 GLU A CA 1
ATOM 1472 C C . GLU A 1 186 ? -15.358 14.346 1.858 1.00 37.56 186 GLU A C 1
ATOM 1474 O O . GLU A 1 186 ? -15.240 13.247 2.382 1.00 37.56 186 GLU A O 1
ATOM 1479 N N . ALA A 1 187 ? -15.424 15.458 2.591 1.00 36.66 187 ALA A N 1
ATOM 1480 C CA . ALA A 1 187 ? -16.441 15.598 3.632 1.00 36.66 187 ALA A CA 1
ATOM 1481 C C . ALA A 1 187 ? -16.703 17.085 3.902 1.00 36.66 187 ALA A C 1
ATOM 1483 O O . ALA A 1 187 ? -15.788 17.898 3.968 1.00 36.66 187 ALA A O 1
ATOM 1484 N N . SER A 1 188 ? -17.989 17.416 3.999 1.00 38.56 188 SER A N 1
ATOM 1485 C CA . SER A 1 188 ? -18.584 18.509 4.772 1.00 38.56 188 SER A CA 1
ATOM 1486 C C . SER A 1 188 ? -17.636 19.229 5.748 1.00 38.56 188 SER A C 1
ATOM 1488 O O . SER A 1 188 ? -16.846 18.590 6.430 1.00 38.56 188 SER A O 1
ATOM 1490 N N . HIS A 1 189 ? -17.805 20.546 5.907 1.00 44.62 189 HIS A N 1
ATOM 1491 C CA . HIS A 1 189 ? -17.134 21.435 6.876 1.00 44.62 189 HIS A CA 1
ATOM 1492 C C . HIS A 1 189 ? -17.252 21.026 8.373 1.00 44.62 189 HIS A C 1
ATOM 1494 O O . HIS A 1 189 ? -16.998 21.834 9.265 1.00 44.62 189 HIS A O 1
ATOM 1500 N N . ALA A 1 190 ? -17.623 19.788 8.688 1.00 52.97 190 ALA A N 1
ATOM 1501 C CA . ALA A 1 190 ? -17.518 19.201 10.009 1.00 52.97 190 ALA A CA 1
ATOM 1502 C C . ALA A 1 190 ? -16.227 18.379 10.094 1.00 52.97 190 ALA A C 1
ATOM 1504 O O . ALA A 1 190 ? -16.046 17.454 9.316 1.00 52.97 190 ALA A O 1
ATOM 1505 N N . LYS A 1 191 ? -15.360 18.676 11.069 1.00 68.06 191 LYS A N 1
ATOM 1506 C CA . LYS A 1 191 ? -14.348 17.729 11.566 1.00 68.06 191 LYS A CA 1
ATOM 1507 C C . LYS A 1 191 ? -15.092 16.691 12.412 1.00 68.06 191 LYS A C 1
ATOM 1509 O O . LYS A 1 191 ? -15.354 16.972 13.584 1.00 68.06 191 LYS A O 1
ATOM 1514 N N . PRO A 1 192 ? -15.526 15.548 11.851 1.00 72.88 192 PRO A N 1
ATOM 1515 C CA . PRO A 1 192 ? -16.528 14.717 12.513 1.00 72.88 192 PRO A CA 1
ATOM 1516 C C . PRO A 1 192 ? -15.961 14.009 13.749 1.00 72.88 192 PRO A C 1
ATOM 1518 O O . PRO A 1 192 ? -16.721 13.528 14.586 1.00 72.88 192 PRO A O 1
ATOM 1521 N N . LEU A 1 193 ? -14.632 13.968 13.874 1.00 87.38 193 LEU A N 1
ATOM 1522 C CA . LEU A 1 193 ? -13.919 13.280 14.942 1.00 87.38 193 LEU A CA 1
ATOM 1523 C C . LEU A 1 193 ? -13.234 14.242 15.925 1.00 87.38 193 LEU A C 1
ATOM 1525 O O . LEU A 1 193 ? -12.357 13.825 16.679 1.00 87.38 193 LEU A O 1
ATOM 1529 N N . LEU A 1 194 ? -13.624 15.523 15.937 1.00 89.94 194 LEU A N 1
ATOM 1530 C CA . LEU A 1 194 ? -13.057 16.498 16.866 1.00 89.94 194 LEU A CA 1
ATOM 1531 C C . LEU A 1 194 ? -13.268 16.071 18.326 1.00 89.94 194 LEU A C 1
ATOM 1533 O O . LEU A 1 194 ? -14.381 15.728 18.730 1.00 89.94 194 LEU A O 1
ATOM 1537 N N . GLY A 1 195 ? -12.192 16.113 19.114 1.00 88.44 195 GLY A N 1
ATOM 1538 C CA . GLY A 1 195 ? -12.210 15.738 20.530 1.00 88.44 195 GLY A CA 1
ATOM 1539 C C . GLY A 1 195 ? -12.400 14.241 20.784 1.00 88.44 195 GLY A C 1
ATOM 1540 O O . GLY A 1 195 ? -12.719 13.866 21.910 1.00 88.44 195 GLY A O 1
ATOM 1541 N N . LYS A 1 196 ? -12.242 13.393 19.758 1.00 93.38 196 LYS A N 1
ATOM 1542 C CA . LYS A 1 196 ? -12.327 11.939 19.901 1.00 93.38 196 LYS A CA 1
ATOM 1543 C C . LYS A 1 196 ? -11.009 11.330 20.340 1.00 93.38 196 LYS A C 1
ATOM 1545 O O . LYS A 1 196 ? -9.957 11.660 19.795 1.00 93.38 196 LYS A O 1
ATOM 1550 N N . ARG A 1 197 ? -11.109 10.410 21.299 1.00 94.44 197 ARG A N 1
ATOM 1551 C CA . ARG A 1 197 ? -10.002 9.617 21.819 1.00 94.44 197 ARG A CA 1
ATOM 1552 C C . ARG A 1 197 ? -9.982 8.249 21.152 1.00 94.44 197 ARG A C 1
ATOM 1554 O O . ARG A 1 197 ? -10.852 7.415 21.405 1.00 94.44 197 ARG A O 1
ATOM 1561 N N . ILE A 1 198 ? -8.995 8.024 20.294 1.00 95.75 198 ILE A N 1
ATOM 1562 C CA . ILE A 1 198 ? -8.903 6.838 19.441 1.00 95.75 198 ILE A CA 1
ATOM 1563 C C . ILE A 1 198 ? -7.693 6.005 19.842 1.00 95.75 198 ILE A C 1
ATOM 1565 O O . ILE A 1 198 ? -6.589 6.528 19.979 1.00 95.75 198 ILE A O 1
ATOM 1569 N N . LEU A 1 199 ? -7.896 4.697 19.981 1.00 97.06 199 LEU A N 1
ATOM 1570 C CA . LEU A 1 199 ? -6.803 3.731 19.989 1.00 97.06 199 LEU A CA 1
ATOM 1571 C C . LEU A 1 199 ? -6.656 3.138 18.593 1.00 97.06 199 LEU A C 1
ATOM 1573 O O . LEU A 1 199 ? -7.645 2.712 18.001 1.00 97.06 199 LEU A O 1
ATOM 1577 N N . TYR A 1 200 ? -5.429 3.083 18.094 1.00 97.88 200 TYR A N 1
ATOM 1578 C CA . TYR A 1 200 ? -5.090 2.534 16.794 1.00 97.88 200 TYR A CA 1
ATOM 1579 C C . TYR A 1 200 ? -3.951 1.516 16.910 1.00 97.88 200 TYR A C 1
ATOM 1581 O O . TYR A 1 200 ? -2.897 1.833 17.455 1.00 97.88 200 TYR A O 1
ATOM 1589 N N . ALA A 1 201 ? -4.157 0.296 16.413 1.00 97.50 201 ALA A N 1
ATOM 1590 C CA . ALA A 1 201 ? -3.134 -0.750 16.376 1.00 97.50 201 ALA A CA 1
ATOM 1591 C C . ALA A 1 201 ? -2.894 -1.234 14.936 1.00 97.50 201 ALA A C 1
ATOM 1593 O O . ALA A 1 201 ? -3.826 -1.704 14.287 1.00 97.50 201 ALA A O 1
ATOM 1594 N N . GLU A 1 202 ? -1.662 -1.094 14.445 1.00 94.44 202 GLU A N 1
ATOM 1595 C CA . GLU A 1 202 ? -1.216 -1.489 13.099 1.00 94.44 202 GLU A CA 1
ATOM 1596 C C . GLU A 1 202 ? 0.309 -1.670 13.118 1.00 94.44 202 GLU A C 1
ATOM 1598 O O . GLU A 1 202 ? 1.030 -0.775 13.570 1.00 94.44 202 GLU A O 1
ATOM 1603 N N . ASP A 1 203 ? 0.800 -2.806 12.619 1.00 91.50 203 ASP A N 1
ATOM 1604 C CA . ASP A 1 203 ? 2.222 -3.170 12.624 1.00 91.50 203 ASP A CA 1
ATOM 1605 C C . ASP A 1 203 ? 2.983 -2.689 11.370 1.00 91.50 203 ASP A C 1
ATOM 1607 O O . ASP A 1 203 ? 4.210 -2.560 11.401 1.00 91.50 203 ASP A O 1
ATOM 1611 N N . SER A 1 204 ? 2.278 -2.336 10.289 1.00 87.56 204 SER A N 1
ATOM 1612 C CA . SER A 1 204 ? 2.870 -1.699 9.109 1.00 87.56 204 SER A CA 1
ATOM 1613 C C . SER A 1 204 ? 3.062 -0.194 9.300 1.00 87.56 204 SER A C 1
ATOM 1615 O O . SER A 1 204 ? 2.107 0.585 9.277 1.00 87.56 204 SER A O 1
ATOM 1617 N N . LEU A 1 205 ? 4.320 0.252 9.383 1.00 81.81 205 LEU A N 1
ATOM 1618 C CA . LEU A 1 205 ? 4.676 1.669 9.555 1.00 81.81 205 LEU A CA 1
ATOM 1619 C C . LEU A 1 205 ? 4.106 2.585 8.453 1.00 81.81 205 LEU A C 1
ATOM 1621 O O . LEU A 1 205 ? 3.719 3.724 8.721 1.00 81.81 205 LEU A O 1
ATOM 1625 N N . MET A 1 206 ? 4.015 2.094 7.215 1.00 79.44 206 MET A N 1
ATOM 1626 C CA . MET A 1 206 ? 3.436 2.839 6.092 1.00 79.44 206 MET A CA 1
ATOM 1627 C C . MET A 1 206 ? 1.931 3.066 6.280 1.00 79.44 206 MET A C 1
ATOM 1629 O O . MET A 1 206 ? 1.468 4.206 6.227 1.00 79.44 206 MET A O 1
ATOM 1633 N N . ILE A 1 207 ? 1.171 1.998 6.554 1.00 84.19 207 ILE A N 1
ATOM 1634 C CA . ILE A 1 207 ? -0.280 2.079 6.791 1.00 84.19 207 ILE A CA 1
ATOM 1635 C C . ILE A 1 207 ? -0.555 2.888 8.058 1.00 84.19 207 ILE A C 1
ATOM 1637 O O . ILE A 1 207 ? -1.495 3.685 8.102 1.00 84.19 207 ILE A O 1
ATOM 1641 N N . GLN A 1 208 ? 0.297 2.743 9.072 1.00 89.06 208 GLN A N 1
ATOM 1642 C CA . GLN A 1 208 ? 0.233 3.520 10.296 1.00 89.06 208 GLN A CA 1
ATOM 1643 C C . GLN A 1 208 ? 0.366 5.024 10.022 1.00 89.06 208 GLN A C 1
ATOM 1645 O O . GLN A 1 208 ? -0.459 5.802 10.503 1.00 89.06 208 GLN A O 1
ATOM 1650 N N . THR A 1 209 ? 1.348 5.421 9.207 1.00 80.50 209 THR A N 1
ATOM 1651 C CA . THR A 1 209 ? 1.600 6.824 8.836 1.00 80.50 209 THR A CA 1
ATOM 1652 C C . THR A 1 209 ? 0.419 7.398 8.049 1.00 80.50 209 THR A C 1
ATOM 1654 O O . THR A 1 209 ? -0.160 8.404 8.455 1.00 80.50 209 THR A O 1
ATOM 1657 N N . MET A 1 210 ? -0.025 6.704 6.994 1.00 80.56 210 MET A N 1
ATOM 1658 C CA . MET A 1 210 ? -1.166 7.128 6.167 1.00 80.56 210 MET A CA 1
ATOM 1659 C C . MET A 1 210 ? -2.463 7.272 6.973 1.00 80.56 210 MET A C 1
ATOM 1661 O O . MET A 1 210 ? -3.195 8.251 6.827 1.00 80.56 210 MET A O 1
ATOM 1665 N N . THR A 1 211 ? -2.753 6.300 7.839 1.00 87.12 211 THR A N 1
ATOM 1666 C CA . THR A 1 211 ? -3.965 6.305 8.669 1.00 87.12 211 THR A CA 1
ATOM 1667 C C . THR A 1 211 ? -3.905 7.401 9.726 1.00 87.12 211 THR A C 1
ATOM 1669 O O . THR A 1 211 ? -4.910 8.060 9.987 1.00 87.12 211 THR A O 1
ATOM 1672 N N . THR A 1 212 ? -2.727 7.641 10.305 1.00 87.69 212 THR A N 1
ATOM 1673 C CA . THR A 1 212 ? -2.519 8.729 11.264 1.00 87.69 212 THR A CA 1
ATOM 1674 C C . THR A 1 212 ? -2.812 10.074 10.618 1.00 87.69 212 THR A C 1
ATOM 1676 O O . THR A 1 212 ? -3.653 10.807 11.132 1.00 87.69 212 THR A O 1
ATOM 1679 N N . ASP A 1 213 ? -2.203 10.371 9.468 1.00 83.31 213 ASP A N 1
ATOM 1680 C CA . ASP A 1 213 ? -2.417 11.634 8.753 1.00 83.31 213 ASP A CA 1
ATOM 1681 C C . ASP A 1 213 ? -3.898 11.854 8.418 1.00 83.31 213 ASP A C 1
ATOM 1683 O O . ASP A 1 213 ? -4.440 12.943 8.626 1.00 83.31 213 ASP A O 1
ATOM 1687 N N . LEU A 1 214 ? -4.584 10.793 7.984 1.00 86.50 214 LEU A N 1
ATOM 1688 C CA . LEU A 1 214 ? -6.014 10.816 7.691 1.00 86.50 214 LEU A CA 1
ATOM 1689 C C . LEU A 1 214 ? -6.869 11.124 8.933 1.00 86.50 214 LEU A C 1
ATOM 1691 O O . LEU A 1 214 ? -7.766 11.968 8.877 1.00 86.50 214 LEU A O 1
ATOM 1695 N N . LEU A 1 215 ? -6.603 10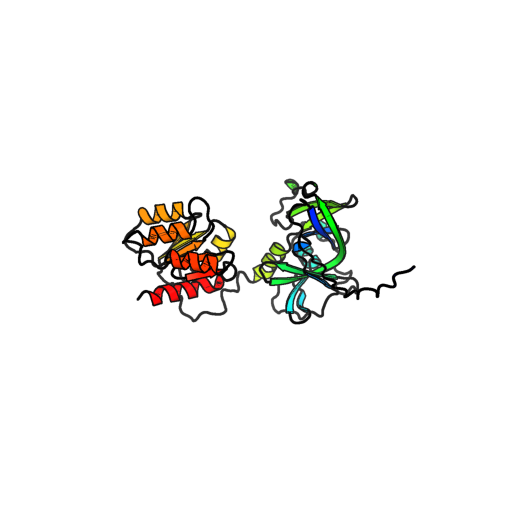.463 10.063 1.00 89.50 215 LEU A N 1
ATOM 1696 C CA . LEU A 1 215 ? -7.337 10.691 11.312 1.00 89.50 215 LEU A CA 1
ATOM 1697 C C . LEU A 1 215 ? -7.058 12.087 11.886 1.00 89.50 215 LEU A C 1
ATOM 1699 O O . LEU A 1 215 ? -7.988 12.755 12.347 1.00 89.50 215 LEU A O 1
ATOM 1703 N N . ARG A 1 216 ? -5.812 12.573 11.802 1.00 89.31 216 ARG A N 1
ATOM 1704 C CA . ARG A 1 216 ? -5.460 13.949 12.188 1.00 89.31 216 ARG A CA 1
ATOM 1705 C C . ARG A 1 216 ? -6.203 14.972 11.329 1.00 89.31 216 ARG A C 1
ATOM 1707 O O . ARG A 1 216 ? -6.794 15.904 11.873 1.00 89.31 216 ARG A O 1
ATOM 1714 N N . ALA A 1 217 ? -6.257 14.771 10.010 1.00 81.19 217 ALA A N 1
ATOM 1715 C CA . ALA A 1 217 ? -7.019 15.633 9.103 1.00 81.19 217 ALA A CA 1
ATOM 1716 C C . ALA A 1 217 ? -8.526 15.650 9.434 1.00 81.19 217 ALA A C 1
ATOM 1718 O O . ALA A 1 217 ? -9.169 16.697 9.341 1.00 81.19 217 ALA A O 1
ATOM 1719 N N . ALA A 1 218 ? -9.076 14.527 9.909 1.00 85.25 218 ALA A N 1
ATOM 1720 C CA . ALA A 1 218 ? -10.461 14.417 10.373 1.00 85.25 218 ALA A CA 1
ATOM 1721 C C . ALA A 1 218 ? -10.737 15.067 11.752 1.00 85.25 218 ALA A C 1
ATOM 1723 O O . ALA A 1 218 ? -11.890 15.101 12.196 1.00 85.25 218 ALA A O 1
ATOM 1724 N N . GLY A 1 219 ? -9.710 15.612 12.417 1.00 87.56 219 GLY A N 1
ATOM 1725 C CA . GLY A 1 219 ? -9.815 16.327 13.693 1.00 87.56 219 GLY A CA 1
ATOM 1726 C C . GLY A 1 219 ? -9.501 15.497 14.939 1.00 87.56 219 GLY A C 1
ATOM 1727 O O . GLY A 1 219 ? -9.830 15.931 16.040 1.00 87.56 219 GLY A O 1
ATOM 1728 N N . VAL A 1 220 ? -8.897 14.316 14.793 1.00 92.12 220 VAL A N 1
ATOM 1729 C CA . VAL A 1 220 ? -8.511 13.479 15.938 1.00 92.12 220 VAL A CA 1
ATOM 1730 C C . VAL A 1 220 ? -7.233 14.027 16.571 1.00 92.12 220 VAL A C 1
ATOM 1732 O O . VAL A 1 220 ? -6.139 13.860 16.031 1.00 92.12 220 VAL A O 1
ATOM 1735 N N . ASP A 1 221 ? -7.353 14.639 17.746 1.00 89.25 221 ASP A N 1
ATOM 1736 C CA . ASP A 1 221 ? -6.207 15.166 18.500 1.00 89.25 221 ASP A CA 1
ATOM 1737 C C . ASP A 1 221 ? -5.654 14.159 19.529 1.00 89.25 221 ASP A C 1
ATOM 1739 O O . ASP A 1 221 ? -4.457 14.172 19.825 1.00 89.25 221 ASP A O 1
ATOM 1743 N N . ASP A 1 222 ? -6.471 13.215 19.999 1.00 94.00 222 ASP A N 1
ATOM 1744 C CA . ASP A 1 222 ? -6.095 12.225 21.015 1.00 94.00 222 ASP A CA 1
ATOM 1745 C C . ASP A 1 222 ? -6.028 10.807 20.408 1.00 94.00 222 ASP A C 1
ATOM 1747 O O . ASP A 1 222 ? -6.951 10.003 20.532 1.00 94.00 222 ASP A O 1
ATOM 1751 N N . LEU A 1 223 ? -4.941 10.525 19.679 1.00 94.94 223 LEU A N 1
ATOM 1752 C CA . LEU A 1 223 ? -4.694 9.255 18.981 1.00 94.94 223 LEU A CA 1
ATOM 1753 C C . LEU A 1 223 ? -3.547 8.479 19.649 1.00 94.94 223 LEU A C 1
ATOM 1755 O O . LEU A 1 223 ? -2.416 8.968 19.680 1.00 94.94 223 LEU A O 1
ATOM 1759 N N . HIS A 1 224 ? -3.826 7.262 20.121 1.00 95.69 224 HIS A N 1
ATOM 1760 C CA . HIS A 1 224 ? -2.857 6.346 20.741 1.00 95.69 224 HIS A CA 1
ATOM 1761 C C . HIS A 1 224 ? -2.508 5.223 19.768 1.00 95.69 224 HIS A C 1
ATOM 1763 O O . HIS A 1 224 ? -3.400 4.477 19.372 1.00 95.69 224 HIS A O 1
ATOM 1769 N N . ILE A 1 225 ? -1.237 5.103 19.385 1.00 96.62 225 ILE A N 1
ATOM 1770 C CA . ILE A 1 225 ? -0.783 4.212 18.308 1.00 96.62 225 ILE A CA 1
ATOM 1771 C C . ILE A 1 225 ? 0.052 3.060 18.879 1.00 96.62 225 ILE A C 1
ATOM 1773 O O . ILE A 1 225 ? 0.937 3.290 19.703 1.00 96.62 225 ILE A O 1
ATOM 1777 N N . PHE A 1 226 ? -0.205 1.835 18.418 1.00 97.06 226 PHE A N 1
ATOM 1778 C CA . PHE A 1 226 ? 0.488 0.615 18.837 1.00 97.06 226 PHE A CA 1
ATOM 1779 C C . PHE A 1 226 ? 0.869 -0.252 17.633 1.00 97.06 226 PHE A C 1
ATOM 1781 O O . PHE A 1 226 ? 0.152 -0.285 16.637 1.00 97.06 226 PHE A O 1
ATOM 1788 N N . ASN A 1 227 ? 1.958 -1.013 17.759 1.00 93.56 227 ASN A N 1
ATOM 1789 C CA . ASN A 1 227 ? 2.460 -1.893 16.693 1.00 93.56 227 ASN A CA 1
ATOM 1790 C C . ASN A 1 227 ? 1.949 -3.342 16.806 1.00 93.56 227 ASN A C 1
ATOM 1792 O O . ASN A 1 227 ? 2.390 -4.207 16.061 1.00 93.56 227 ASN A O 1
ATOM 1796 N N . ASN A 1 228 ? 1.109 -3.649 17.799 1.00 95.75 228 ASN A N 1
ATOM 1797 C CA . ASN A 1 228 ? 0.484 -4.959 17.976 1.00 95.75 228 ASN A CA 1
ATOM 1798 C C . ASN A 1 228 ? -0.684 -4.897 18.973 1.00 95.75 228 ASN A C 1
ATOM 1800 O O . ASN A 1 228 ? -0.791 -3.966 19.779 1.00 95.75 228 ASN A O 1
ATOM 1804 N N . GLY A 1 229 ? -1.532 -5.931 18.968 1.00 95.44 229 GLY A N 1
ATOM 1805 C CA . GLY A 1 229 ? -2.699 -5.995 19.845 1.00 95.44 229 GLY A CA 1
ATOM 1806 C C . GLY A 1 229 ? -2.362 -6.206 21.324 1.00 95.44 229 GLY A C 1
ATOM 1807 O O . GLY A 1 229 ? -3.153 -5.838 22.191 1.00 95.44 229 GLY A O 1
ATOM 1808 N N . GLN A 1 230 ? -1.191 -6.762 21.647 1.00 97.00 230 GLN A N 1
ATOM 1809 C CA . GLN A 1 230 ? -0.811 -7.063 23.027 1.00 97.00 230 GLN A CA 1
ATOM 1810 C C . GLN A 1 230 ? -0.409 -5.789 23.774 1.00 97.00 230 GLN A C 1
ATOM 1812 O O . GLN A 1 230 ? -0.845 -5.589 24.908 1.00 97.00 230 GLN A O 1
ATOM 1817 N N . ASP A 1 231 ? 0.346 -4.904 23.130 1.00 96.56 231 ASP A N 1
ATOM 1818 C CA . ASP A 1 231 ? 0.698 -3.589 23.662 1.00 96.56 231 ASP A CA 1
ATOM 1819 C C . ASP A 1 231 ? -0.532 -2.688 23.763 1.00 96.56 231 ASP A C 1
ATOM 1821 O O . ASP A 1 231 ? -0.744 -2.061 24.803 1.00 96.56 231 ASP A O 1
ATOM 1825 N N . ALA A 1 232 ? -1.402 -2.714 22.747 1.00 96.62 232 ALA A N 1
ATOM 1826 C CA . ALA A 1 232 ? -2.695 -2.038 22.799 1.00 96.62 232 ALA A CA 1
ATOM 1827 C C . ALA A 1 232 ? -3.532 -2.515 24.001 1.00 96.62 232 ALA A C 1
ATOM 1829 O O . ALA A 1 232 ? -4.032 -1.703 24.779 1.00 96.62 232 ALA A O 1
ATOM 1830 N N . TRP A 1 233 ? -3.642 -3.830 24.212 1.00 95.75 233 TRP A N 1
ATOM 1831 C CA . TRP A 1 233 ? -4.372 -4.402 25.346 1.00 95.75 233 TRP A CA 1
ATOM 1832 C C . TRP A 1 233 ? -3.746 -4.047 26.701 1.00 95.75 233 TRP A C 1
ATOM 1834 O O . TRP A 1 233 ? -4.457 -3.741 27.663 1.00 95.75 233 TRP A O 1
ATOM 1844 N N . ASN A 1 234 ? -2.416 -4.070 26.798 1.00 95.06 234 ASN A N 1
ATOM 1845 C CA . ASN A 1 234 ? -1.696 -3.681 28.011 1.00 95.06 234 ASN A CA 1
ATOM 1846 C C . ASN A 1 234 ? -1.969 -2.219 28.361 1.00 95.06 234 ASN A C 1
ATOM 1848 O O . ASN A 1 234 ? -2.291 -1.907 29.510 1.00 95.06 234 ASN A O 1
ATOM 1852 N N . TRP A 1 235 ? -1.905 -1.342 27.361 1.00 94.44 235 TRP A N 1
ATOM 1853 C CA . TRP A 1 235 ? -2.213 0.066 27.533 1.00 94.44 235 TRP A CA 1
ATOM 1854 C C . TRP A 1 235 ? -3.666 0.272 27.953 1.00 94.44 235 TRP A C 1
ATOM 1856 O O . TRP A 1 235 ? -3.909 0.982 28.928 1.00 94.44 235 TRP A O 1
ATOM 1866 N N . VAL A 1 236 ? -4.619 -0.407 27.301 1.00 92.88 236 VAL A N 1
ATOM 1867 C CA . VAL A 1 236 ? -6.041 -0.353 27.671 1.00 92.88 236 VAL A CA 1
ATOM 1868 C C . VAL A 1 236 ? -6.222 -0.728 29.134 1.00 92.88 236 VAL A C 1
ATOM 1870 O O . VAL A 1 236 ? -6.868 0.023 29.855 1.00 92.88 236 VAL A O 1
ATOM 1873 N N . ASN A 1 237 ? -5.615 -1.816 29.615 1.00 89.62 237 ASN A N 1
ATOM 1874 C CA . ASN A 1 237 ? -5.743 -2.242 31.013 1.00 89.62 237 ASN A CA 1
ATOM 1875 C C . ASN A 1 237 ? -5.192 -1.231 32.019 1.00 89.62 237 ASN A C 1
ATOM 1877 O O . ASN A 1 237 ? -5.768 -1.069 33.096 1.00 89.62 237 ASN A O 1
ATOM 1881 N N . GLN A 1 238 ? -4.091 -0.567 31.673 1.00 87.62 238 GLN A N 1
ATOM 1882 C CA . GLN A 1 238 ? -3.456 0.445 32.519 1.00 87.62 238 GLN A CA 1
ATOM 1883 C C . GLN A 1 238 ? -4.222 1.775 32.509 1.00 87.62 238 GLN A C 1
ATOM 1885 O O . GLN A 1 238 ? -4.194 2.505 33.495 1.00 87.62 238 GLN A O 1
ATOM 1890 N N . HIS A 1 239 ? -4.939 2.066 31.422 1.00 83.38 239 HIS A N 1
ATOM 1891 C CA . HIS A 1 239 ? -5.612 3.345 31.182 1.00 83.38 239 HIS A CA 1
ATOM 1892 C C . HIS A 1 239 ? -7.136 3.202 31.071 1.00 83.38 239 HIS A C 1
ATOM 1894 O O . HIS A 1 239 ? -7.799 4.067 30.499 1.00 83.38 239 HIS A O 1
ATOM 1900 N N . SER A 1 240 ? -7.712 2.119 31.610 1.00 64.31 240 SER A N 1
ATOM 1901 C CA . SER A 1 240 ? -9.160 1.882 31.595 1.00 64.31 240 SER A CA 1
ATOM 1902 C C . SER A 1 240 ? -9.864 2.875 32.533 1.00 64.31 240 SER A C 1
ATOM 1904 O O . SER A 1 240 ? -10.111 2.567 33.700 1.00 64.31 240 SER A O 1
ATOM 1906 N N . GLY A 1 241 ? -10.164 4.082 32.049 1.00 65.00 241 GLY A N 1
ATOM 1907 C CA . GLY A 1 241 ? -10.756 5.157 32.845 1.00 65.00 241 GLY A CA 1
ATOM 1908 C C . GLY A 1 241 ? -10.707 6.528 32.164 1.00 65.00 241 GLY A C 1
ATOM 1909 O O . GLY A 1 241 ? -10.168 6.673 31.073 1.00 65.00 241 GLY A O 1
ATOM 1910 N N . VAL A 1 242 ? -11.325 7.519 32.812 1.00 59.75 242 VAL A N 1
ATOM 1911 C CA . VAL A 1 242 ? -11.671 8.842 32.259 1.00 59.75 242 VAL A CA 1
ATOM 1912 C C . VAL A 1 242 ? -10.443 9.608 31.722 1.00 59.75 242 VAL A C 1
ATOM 1914 O O . VAL A 1 242 ? -9.474 9.759 32.464 1.00 59.75 242 VAL A O 1
ATOM 1917 N N . PRO A 1 243 ? -10.496 10.163 30.493 1.00 68.19 243 PRO A N 1
ATOM 1918 C CA . PRO A 1 243 ? -11.611 10.086 29.542 1.00 68.19 243 PRO A CA 1
ATOM 1919 C C . PRO A 1 243 ? -11.679 8.712 28.846 1.00 68.19 243 PRO A C 1
ATOM 1921 O O . PRO A 1 243 ? -10.645 8.196 28.440 1.00 68.19 243 PRO A O 1
ATOM 1924 N N . PRO A 1 244 ? -12.861 8.091 28.689 1.00 83.75 244 PRO A N 1
ATOM 1925 C CA . PRO A 1 244 ? -12.973 6.803 28.001 1.00 83.75 244 PRO A CA 1
ATOM 1926 C C . PRO A 1 244 ? -12.502 6.900 26.541 1.00 83.75 244 PRO A C 1
ATOM 1928 O O . PRO A 1 244 ? -12.585 7.962 25.929 1.00 83.75 244 PRO A O 1
ATOM 1931 N N . LEU A 1 245 ? -12.025 5.786 25.979 1.00 91.56 245 LEU A N 1
ATOM 1932 C CA . LEU A 1 245 ? -11.820 5.680 24.533 1.00 91.56 245 LEU A CA 1
ATOM 1933 C C . LEU A 1 245 ? -13.175 5.793 23.822 1.00 91.56 245 LEU A C 1
ATOM 1935 O O . LEU A 1 245 ? -14.139 5.138 24.220 1.00 91.56 245 LEU A O 1
ATOM 1939 N N . ASP A 1 246 ? -13.226 6.576 22.749 1.00 94.31 246 ASP A N 1
ATOM 1940 C CA . ASP A 1 246 ? -14.403 6.671 21.890 1.00 94.31 246 ASP A CA 1
ATOM 1941 C C . ASP A 1 246 ? -14.474 5.501 20.905 1.00 94.31 246 ASP A C 1
ATOM 1943 O O . ASP A 1 246 ? -15.561 5.021 20.607 1.00 94.31 246 ASP A O 1
ATOM 1947 N N . VAL A 1 247 ? -13.335 5.048 20.372 1.00 95.75 247 VAL A N 1
ATOM 1948 C CA . VAL A 1 247 ? -13.272 3.984 19.358 1.00 95.75 247 VAL A CA 1
ATOM 1949 C C . VAL A 1 247 ? -11.903 3.302 19.364 1.00 95.75 247 VAL A C 1
ATOM 1951 O O . VAL A 1 247 ? -10.878 3.921 19.662 1.00 95.75 247 VAL A O 1
ATOM 1954 N N . VAL A 1 248 ? -11.892 2.019 19.005 1.00 97.44 248 VAL A N 1
ATOM 1955 C CA . VAL A 1 248 ? -10.680 1.253 18.701 1.00 97.44 248 VAL A CA 1
ATOM 1956 C C . VAL A 1 248 ? -10.656 0.936 17.211 1.00 97.44 248 VAL A C 1
ATOM 1958 O O . VAL A 1 248 ? -11.616 0.394 16.669 1.00 97.44 248 VAL A O 1
ATOM 1961 N N . VAL A 1 249 ? -9.545 1.240 16.556 1.00 97.94 249 VAL A N 1
ATOM 1962 C CA . VAL A 1 249 ? -9.237 0.808 15.193 1.00 97.94 249 VAL A CA 1
ATOM 1963 C C . VAL A 1 249 ? -8.077 -0.171 15.289 1.00 97.94 249 VAL A C 1
ATOM 1965 O O . VAL A 1 249 ? -7.062 0.132 15.908 1.00 97.94 249 VAL A O 1
ATOM 1968 N N . THR A 1 250 ? -8.208 -1.360 14.720 1.00 97.88 250 THR A N 1
ATOM 1969 C CA . THR A 1 250 ? -7.134 -2.355 14.782 1.00 97.88 250 THR A CA 1
ATOM 1970 C C . THR A 1 250 ? -7.028 -3.099 13.475 1.00 97.88 250 THR A C 1
ATOM 1972 O O . THR A 1 250 ? -8.040 -3.510 12.907 1.00 97.88 250 THR A O 1
ATOM 1975 N N . ASP A 1 251 ? -5.803 -3.317 13.024 1.00 95.75 251 ASP A N 1
ATOM 1976 C CA . ASP A 1 251 ? -5.547 -4.354 12.047 1.00 95.75 251 ASP A CA 1
ATOM 1977 C C . ASP A 1 251 ? -5.922 -5.726 12.605 1.00 95.75 251 ASP A C 1
ATOM 1979 O O . ASP A 1 251 ? -5.855 -5.960 13.814 1.00 95.75 251 ASP A O 1
ATOM 1983 N N . ILE A 1 252 ? -6.348 -6.623 11.720 1.00 93.62 252 ILE A N 1
ATOM 1984 C CA . ILE A 1 252 ? -6.560 -8.024 12.051 1.00 93.62 252 ILE A CA 1
ATOM 1985 C C . ILE A 1 252 ? -5.214 -8.726 12.188 1.00 93.62 252 ILE A C 1
ATOM 1987 O O . ILE A 1 252 ? -5.022 -9.408 13.183 1.00 93.62 252 ILE A O 1
ATOM 1991 N N . GLU A 1 253 ? -4.288 -8.575 11.246 1.00 91.44 253 GLU A N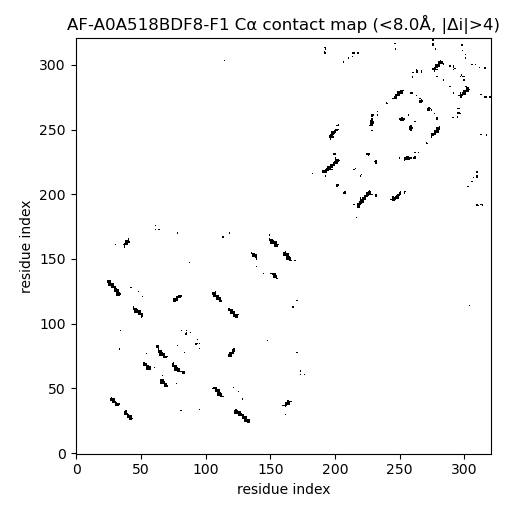 1
ATOM 1992 C CA . GLU A 1 253 ? -3.090 -9.417 11.153 1.00 91.44 253 GLU A CA 1
ATOM 1993 C C . GLU A 1 253 ? -1.874 -8.754 11.808 1.00 91.44 253 GLU A C 1
ATOM 1995 O O . GLU A 1 253 ? -1.059 -8.140 11.141 1.00 91.44 253 GLU A O 1
ATOM 2000 N N . MET A 1 254 ? -1.723 -8.925 13.123 1.00 95.81 254 MET A N 1
ATOM 2001 C CA . MET A 1 254 ? -0.599 -8.358 13.880 1.00 95.81 254 MET A CA 1
ATOM 2002 C C . MET A 1 254 ? 0.161 -9.426 14.684 1.00 95.81 254 MET A C 1
ATOM 2004 O O . MET A 1 254 ? -0.440 -10.419 15.114 1.00 95.81 254 MET A O 1
ATOM 2008 N N . PRO A 1 255 ? 1.465 -9.226 14.968 1.00 83.69 255 PRO A N 1
ATOM 2009 C CA . PRO A 1 255 ? 2.235 -10.108 15.841 1.00 83.69 255 PRO A CA 1
ATOM 2010 C C . PRO A 1 255 ? 1.737 -10.045 17.292 1.00 83.69 255 PRO A C 1
ATOM 2012 O O . PRO A 1 255 ? 1.089 -9.087 17.695 1.00 83.69 255 PRO A O 1
ATOM 2015 N N . LEU A 1 256 ? 2.098 -11.046 18.106 1.00 94.19 256 LEU A N 1
ATOM 2016 C CA . LEU A 1 256 ? 1.776 -11.195 19.542 1.00 94.19 256 LEU A CA 1
ATOM 2017 C C . LEU A 1 256 ? 0.282 -11.357 19.877 1.00 94.19 256 LEU A C 1
ATOM 2019 O O . LEU A 1 256 ? -0.084 -12.270 20.615 1.00 94.19 256 LEU A O 1
ATOM 2023 N N . MET A 1 257 ? -0.577 -10.489 19.353 1.00 96.69 257 MET A N 1
ATOM 2024 C CA . MET A 1 257 ? -2.027 -10.570 19.451 1.00 96.69 257 MET A CA 1
ATOM 2025 C C . MET A 1 257 ? -2.652 -9.896 18.235 1.00 96.69 257 MET A C 1
ATOM 2027 O O . MET A 1 257 ? -2.409 -8.717 17.972 1.00 96.69 257 MET A O 1
ATOM 2031 N N . ASP A 1 258 ? -3.497 -10.657 17.552 1.00 94.69 258 ASP A N 1
ATOM 2032 C CA . ASP A 1 258 ? -4.240 -10.219 16.379 1.00 94.69 258 ASP A CA 1
ATOM 2033 C C . ASP A 1 258 ? -5.458 -9.344 16.765 1.00 94.69 258 ASP A C 1
ATOM 2035 O O . ASP A 1 258 ? -5.899 -9.308 17.924 1.00 94.69 258 ASP A O 1
ATOM 2039 N N . GLY A 1 259 ? -6.015 -8.621 15.792 1.00 95.56 259 GLY A N 1
ATOM 2040 C CA . GLY A 1 259 ? -7.138 -7.708 16.020 1.00 95.56 259 GLY A CA 1
ATOM 2041 C C . GLY A 1 259 ? -8.431 -8.398 16.449 1.00 95.56 259 GLY A C 1
ATOM 2042 O O . GLY A 1 259 ? -9.226 -7.813 17.187 1.00 95.56 259 GLY A O 1
ATOM 2043 N N . LEU A 1 260 ? -8.652 -9.652 16.042 1.00 96.25 260 LEU A N 1
ATOM 2044 C CA . LEU A 1 260 ? -9.837 -10.420 16.436 1.00 96.25 260 LEU A CA 1
ATOM 2045 C C . LEU A 1 260 ? -9.770 -10.793 17.923 1.00 96.25 260 LEU A C 1
ATOM 2047 O O . LEU A 1 260 ? -10.754 -10.630 18.649 1.00 96.25 260 LEU A O 1
ATOM 2051 N N . HIS A 1 261 ? -8.603 -11.224 18.398 1.00 97.12 261 HIS A N 1
ATOM 2052 C CA . HIS A 1 261 ? -8.333 -11.513 19.802 1.00 97.12 261 HIS A CA 1
ATOM 2053 C C . HIS A 1 261 ? -8.382 -10.247 20.656 1.00 97.12 261 HIS A C 1
ATOM 2055 O O . HIS A 1 261 ? -9.005 -10.270 21.722 1.00 97.12 261 HIS A O 1
ATOM 2061 N N . LEU A 1 262 ? -7.796 -9.137 20.189 1.00 97.62 262 LEU A N 1
ATOM 2062 C CA . LEU A 1 262 ? -7.916 -7.840 20.859 1.00 97.62 262 LEU A CA 1
ATOM 2063 C C . LEU A 1 262 ? -9.391 -7.442 21.011 1.00 97.62 262 LEU A C 1
ATOM 2065 O O . LEU A 1 262 ? -9.834 -7.113 22.112 1.00 97.62 262 LEU A O 1
ATOM 2069 N N . THR A 1 263 ? -10.174 -7.553 19.934 1.00 97.50 263 THR A N 1
ATOM 2070 C CA . THR A 1 263 ? -11.616 -7.258 19.943 1.00 97.50 263 THR A CA 1
ATOM 2071 C C . THR A 1 263 ? -12.363 -8.144 20.938 1.00 97.50 263 THR A C 1
ATOM 2073 O O . THR A 1 263 ? -13.129 -7.642 21.761 1.00 97.50 263 THR A O 1
ATOM 2076 N N . SER A 1 264 ? -12.098 -9.454 20.936 1.00 97.06 264 SER A N 1
ATOM 2077 C CA . SER A 1 264 ? -12.716 -10.384 21.884 1.00 97.06 264 SER A CA 1
ATOM 2078 C C . SER A 1 264 ? -12.389 -10.028 23.339 1.00 97.06 264 SER A C 1
ATOM 2080 O O . SER A 1 264 ? -13.267 -10.124 24.197 1.00 97.06 264 SER A O 1
ATOM 2082 N N . ARG A 1 265 ? -11.152 -9.610 23.642 1.00 95.75 265 ARG A N 1
ATOM 2083 C CA . ARG A 1 265 ? -10.763 -9.184 24.997 1.00 95.75 265 ARG A CA 1
ATOM 2084 C C . ARG A 1 265 ? -11.470 -7.899 25.418 1.00 95.75 265 ARG A C 1
ATOM 2086 O O . ARG A 1 265 ? -11.983 -7.834 26.532 1.00 95.75 265 ARG A O 1
ATOM 2093 N N . LEU A 1 266 ? -11.570 -6.921 24.515 1.00 94.62 266 LEU A N 1
ATOM 2094 C CA . LEU A 1 266 ? -12.330 -5.687 24.746 1.00 94.62 266 LEU A CA 1
ATOM 2095 C C . LEU A 1 266 ? -13.811 -5.979 25.036 1.00 94.62 266 LEU A C 1
ATOM 2097 O O . LEU A 1 266 ? -14.401 -5.363 25.916 1.00 94.62 266 LEU A O 1
ATOM 2101 N N . ARG A 1 267 ? -14.420 -6.958 24.358 1.00 94.50 267 ARG A N 1
ATOM 2102 C CA . ARG A 1 267 ? -15.822 -7.341 24.607 1.00 94.50 267 ARG A CA 1
ATOM 2103 C C . ARG A 1 267 ? -16.048 -8.051 25.941 1.00 94.50 267 ARG A C 1
ATOM 2105 O O . ARG A 1 267 ? -17.133 -7.933 26.503 1.00 94.50 267 ARG A O 1
ATOM 2112 N N . GLN A 1 268 ? -15.051 -8.767 26.456 1.00 93.38 268 GLN A N 1
ATOM 2113 C CA . GLN A 1 268 ? -15.151 -9.493 27.729 1.00 93.38 268 GLN A CA 1
ATOM 2114 C C . GLN A 1 268 ? -15.001 -8.585 28.960 1.00 93.38 268 GLN A C 1
ATOM 2116 O O . GLN A 1 268 ? -15.435 -8.957 30.052 1.00 93.38 268 GLN A O 1
ATOM 2121 N N . ASP A 1 269 ? -14.419 -7.394 28.808 1.00 89.38 269 ASP A N 1
ATOM 2122 C CA . ASP A 1 269 ? -14.244 -6.436 29.897 1.00 89.38 269 ASP A CA 1
ATOM 2123 C C . ASP A 1 269 ? -15.390 -5.413 29.929 1.00 89.38 269 ASP A C 1
ATOM 2125 O O . ASP A 1 269 ? -15.620 -4.661 28.985 1.00 89.38 269 ASP A O 1
ATOM 2129 N N . LYS A 1 270 ? -16.099 -5.325 31.062 1.00 88.81 270 LYS A N 1
ATOM 2130 C CA . LYS A 1 270 ? -17.228 -4.395 31.251 1.00 88.81 270 LYS A CA 1
ATOM 2131 C C . LYS A 1 270 ? -16.858 -2.933 30.978 1.00 88.81 270 LYS A C 1
ATOM 2133 O O . LYS A 1 270 ? -17.722 -2.175 30.548 1.00 88.81 270 LYS A O 1
ATOM 2138 N N . ARG A 1 271 ? -15.601 -2.539 31.208 1.00 88.38 271 ARG A N 1
ATOM 2139 C CA . ARG A 1 271 ? -15.109 -1.163 31.021 1.00 88.38 271 ARG A CA 1
ATOM 2140 C C . ARG A 1 271 ? -14.984 -0.778 29.548 1.00 88.38 271 ARG A C 1
ATOM 2142 O O . ARG A 1 271 ? -15.065 0.402 29.226 1.00 88.38 271 ARG A O 1
ATOM 2149 N N . THR A 1 272 ? -14.779 -1.758 28.671 1.00 91.44 272 THR A N 1
ATOM 2150 C CA . THR A 1 272 ? -14.469 -1.551 27.248 1.00 91.44 272 THR A CA 1
ATOM 2151 C C . THR A 1 272 ? -15.466 -2.226 26.305 1.00 91.44 272 THR A C 1
ATOM 2153 O O . THR A 1 272 ? -15.480 -1.931 25.112 1.00 91.44 272 THR A O 1
ATOM 2156 N N . SER A 1 273 ? -16.369 -3.049 26.845 1.00 91.94 273 SER A N 1
ATOM 2157 C CA . SER A 1 273 ? -17.345 -3.845 26.094 1.00 91.94 273 SER A CA 1
ATOM 2158 C C . SER A 1 273 ? -18.232 -3.043 25.143 1.00 91.94 273 SER A C 1
ATOM 2160 O O . SER A 1 273 ? -18.577 -3.558 24.082 1.00 91.94 273 SER A O 1
ATOM 2162 N N . ASN A 1 274 ? -18.524 -1.781 25.464 1.00 90.94 274 ASN A N 1
ATOM 2163 C CA . ASN A 1 274 ? -19.357 -0.899 24.642 1.00 90.94 274 ASN A CA 1
ATOM 2164 C C . ASN A 1 274 ? -18.563 -0.027 23.660 1.00 90.94 274 ASN A C 1
ATOM 2166 O O . ASN A 1 274 ? -19.173 0.685 22.869 1.00 90.94 274 ASN A O 1
ATOM 2170 N N . ILE A 1 275 ? -17.226 -0.050 23.698 1.00 93.69 275 ILE A N 1
ATOM 2171 C CA . ILE A 1 275 ? -16.411 0.769 22.795 1.00 93.69 275 ILE A CA 1
ATOM 2172 C C . ILE A 1 275 ? -16.539 0.202 21.374 1.00 93.69 275 ILE A C 1
ATOM 2174 O O . ILE A 1 275 ? -16.279 -0.992 21.172 1.00 93.69 275 ILE A O 1
ATOM 2178 N N . PRO A 1 276 ? -16.921 1.006 20.371 1.00 95.94 276 PRO A N 1
ATOM 2179 C CA . PRO A 1 276 ? -16.905 0.582 18.982 1.00 95.94 276 PRO A CA 1
ATOM 2180 C C . PRO A 1 276 ? -15.521 0.092 18.549 1.00 95.94 276 PRO A C 1
ATOM 2182 O O . PRO A 1 276 ? -14.508 0.722 18.855 1.00 95.94 276 PRO A O 1
ATOM 2185 N N . VAL A 1 277 ? -15.480 -1.029 17.827 1.00 97.44 277 VAL A N 1
ATOM 2186 C CA . VAL A 1 277 ? -14.228 -1.584 17.287 1.00 97.44 277 VAL A CA 1
ATOM 2187 C C . VAL A 1 277 ? -14.340 -1.707 15.775 1.00 97.44 277 VAL A C 1
ATOM 2189 O O . VAL A 1 277 ? -15.271 -2.342 15.277 1.00 97.44 277 VAL A O 1
ATOM 2192 N N . ILE A 1 278 ? -13.400 -1.104 15.052 1.00 97.25 278 ILE A N 1
ATOM 2193 C CA . ILE A 1 278 ? -13.296 -1.177 13.595 1.00 97.25 278 ILE A CA 1
ATOM 2194 C C . ILE A 1 278 ? -12.086 -2.031 13.242 1.00 97.25 278 ILE A C 1
ATOM 2196 O O . ILE A 1 278 ? -10.957 -1.701 13.604 1.00 97.25 278 ILE A O 1
ATOM 2200 N N . LEU A 1 279 ? -12.333 -3.120 12.520 1.00 96.94 279 LEU A N 1
ATOM 2201 C CA . LEU A 1 279 ? -11.285 -3.999 12.019 1.00 96.94 279 LEU A CA 1
ATOM 2202 C C . LEU A 1 279 ? -10.790 -3.517 10.655 1.00 96.94 279 LEU A C 1
ATOM 2204 O O . LEU A 1 279 ? -11.590 -3.321 9.739 1.00 96.94 279 LEU A O 1
ATOM 2208 N N . LEU A 1 280 ? -9.479 -3.383 10.498 1.00 93.94 280 LEU A N 1
ATOM 2209 C CA . LEU A 1 280 ? -8.833 -3.210 9.203 1.00 93.94 280 LEU A CA 1
ATOM 2210 C C . LEU A 1 280 ? -8.387 -4.577 8.690 1.00 93.94 280 LEU A C 1
ATOM 2212 O O . LEU A 1 280 ? -7.865 -5.394 9.437 1.00 93.94 280 LEU A O 1
ATOM 2216 N N . SER A 1 281 ? -8.637 -4.852 7.414 1.00 86.00 281 SER A N 1
ATOM 2217 C CA . SER A 1 281 ? -8.293 -6.131 6.791 1.00 86.00 281 SER A CA 1
ATOM 2218 C C . SER A 1 281 ? -7.616 -5.918 5.446 1.00 86.00 281 SER A C 1
ATOM 2220 O O . SER A 1 281 ? -8.012 -5.042 4.674 1.00 86.00 281 SER A O 1
ATOM 2222 N N . SER A 1 282 ? -6.614 -6.737 5.137 1.00 79.12 282 SER A N 1
ATOM 2223 C CA . SER A 1 282 ? -5.953 -6.734 3.825 1.00 79.12 282 SER A CA 1
ATOM 2224 C C . SER A 1 282 ? -6.918 -7.154 2.708 1.00 79.12 282 SER A C 1
ATOM 2226 O O . SER A 1 282 ? -6.866 -6.622 1.601 1.00 79.12 282 SER A O 1
ATOM 2228 N N . LEU A 1 283 ? -7.856 -8.059 3.014 1.00 74.75 283 LEU A N 1
ATOM 2229 C CA . LEU A 1 283 ? -8.917 -8.523 2.120 1.00 74.75 283 LEU A CA 1
ATOM 2230 C C . LEU A 1 283 ? -10.210 -8.778 2.907 1.00 74.75 283 LEU A C 1
ATOM 2232 O O . LEU A 1 283 ? -10.187 -9.378 3.984 1.00 74.75 283 LEU A O 1
ATOM 2236 N N . ILE A 1 284 ? -11.353 -8.404 2.324 1.00 66.62 284 ILE A N 1
ATOM 2237 C CA . ILE A 1 284 ? -12.664 -8.864 2.797 1.00 66.62 284 ILE A CA 1
ATOM 2238 C C . ILE A 1 284 ? -13.061 -10.092 1.984 1.00 66.62 284 ILE A C 1
ATOM 2240 O O . ILE A 1 284 ? -13.276 -10.018 0.775 1.00 66.62 284 ILE A O 1
ATOM 2244 N N . ASN A 1 285 ? -13.194 -11.221 2.672 1.00 71.31 285 ASN A N 1
ATOM 2245 C CA . ASN A 1 285 ? -13.919 -12.387 2.189 1.00 71.31 285 ASN A CA 1
ATOM 2246 C C . ASN A 1 285 ? -15.072 -12.690 3.167 1.00 71.31 285 ASN A C 1
ATOM 2248 O O . ASN A 1 285 ? -15.084 -12.210 4.305 1.00 71.31 285 ASN A O 1
ATOM 2252 N N . ALA A 1 286 ? -16.050 -13.486 2.730 1.00 73.00 286 ALA A N 1
ATOM 2253 C CA . ALA A 1 286 ? -17.235 -13.798 3.536 1.00 73.00 286 ALA A CA 1
ATOM 2254 C C . ALA A 1 286 ? -16.903 -14.506 4.867 1.00 73.00 286 ALA A C 1
ATOM 2256 O O . ALA A 1 286 ? -17.721 -14.518 5.786 1.00 73.00 286 ALA A O 1
ATOM 2257 N N . GLU A 1 287 ? -15.722 -15.114 4.981 1.00 74.88 287 GLU A N 1
ATOM 2258 C CA . GLU A 1 287 ? -15.264 -15.789 6.192 1.00 74.88 287 GLU A CA 1
ATOM 2259 C C . GLU A 1 287 ? -14.710 -14.797 7.226 1.00 74.88 287 GLU A C 1
ATOM 2261 O O . GLU A 1 287 ? -15.096 -14.846 8.393 1.00 74.88 287 GLU A O 1
ATOM 2266 N N . ASN A 1 288 ? -13.871 -13.852 6.801 1.00 73.00 288 ASN A N 1
ATOM 2267 C CA . ASN A 1 288 ? -13.293 -12.817 7.654 1.00 73.00 288 ASN A CA 1
ATOM 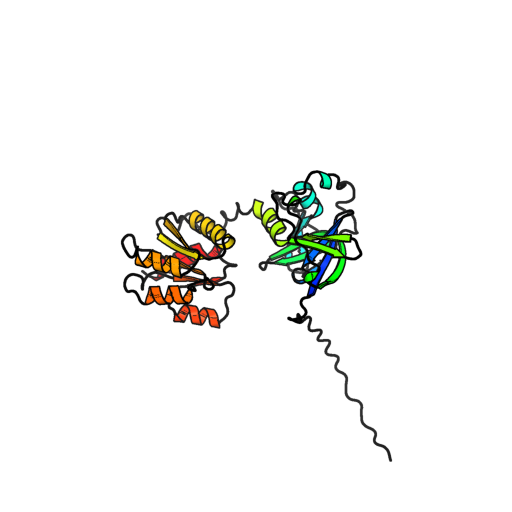2268 C C . ASN A 1 288 ? -14.374 -11.875 8.188 1.00 73.00 288 ASN A C 1
ATOM 2270 O O . ASN A 1 288 ? -14.351 -11.538 9.367 1.00 73.00 288 ASN A O 1
ATOM 2274 N N . GLU A 1 289 ? -15.368 -11.527 7.368 1.00 79.75 289 GLU A N 1
ATOM 2275 C CA . GLU A 1 289 ? -16.500 -10.708 7.817 1.00 79.75 289 GLU A CA 1
ATOM 2276 C C . GLU A 1 289 ? -17.338 -11.430 8.890 1.00 79.75 289 GLU A C 1
ATOM 2278 O O . GLU A 1 289 ? -17.770 -10.827 9.875 1.00 79.75 289 GLU A O 1
ATOM 2283 N N . LYS A 1 290 ? -17.533 -12.751 8.745 1.00 86.44 290 LYS A N 1
ATOM 2284 C CA . LYS A 1 290 ? -18.191 -13.573 9.773 1.00 86.44 290 LYS A CA 1
ATOM 2285 C C . LYS A 1 290 ? -17.380 -13.610 11.066 1.00 86.44 290 LYS A C 1
ATOM 2287 O O . LYS A 1 290 ? -17.970 -13.465 12.133 1.00 86.44 290 LYS A O 1
ATOM 2292 N N . LYS A 1 291 ? -16.055 -13.781 10.981 1.00 87.94 291 LYS A N 1
ATOM 2293 C CA . LYS A 1 291 ? -15.157 -13.779 12.150 1.00 87.94 291 LYS A CA 1
ATOM 2294 C C . LYS A 1 291 ? -15.198 -12.436 12.880 1.00 87.94 291 LYS A C 1
ATOM 2296 O O . LYS A 1 291 ? -15.386 -12.428 14.093 1.00 87.94 291 LYS A O 1
ATOM 2301 N N . GLY A 1 292 ? -15.122 -11.320 12.151 1.00 89.19 292 GLY A N 1
ATOM 2302 C CA . GLY A 1 292 ? -15.226 -9.972 12.715 1.00 89.19 292 GLY A CA 1
ATOM 2303 C C . GLY A 1 292 ? -16.542 -9.742 13.464 1.00 89.19 292 GLY A C 1
ATOM 2304 O O . GLY A 1 292 ? -16.541 -9.310 14.617 1.00 89.19 292 GLY A O 1
ATOM 2305 N N . LYS A 1 293 ? -17.676 -10.123 12.861 1.00 91.06 293 LYS A N 1
ATOM 2306 C CA . LYS A 1 293 ? -18.992 -10.050 13.523 1.00 91.06 293 LYS A CA 1
ATOM 2307 C C . LYS A 1 293 ? -19.079 -10.960 14.750 1.00 91.06 293 LYS A C 1
ATOM 2309 O O . LYS A 1 293 ? -19.624 -10.548 15.768 1.00 91.06 293 LYS A O 1
ATOM 2314 N N . ALA A 1 294 ? -18.525 -12.171 14.677 1.00 92.75 294 ALA A N 1
ATOM 2315 C CA . ALA A 1 294 ? -18.556 -13.135 15.777 1.00 92.75 294 ALA A CA 1
ATOM 2316 C C . ALA A 1 294 ? -17.805 -12.646 17.026 1.00 92.75 294 ALA A C 1
ATOM 2318 O O . ALA A 1 294 ? -18.246 -12.921 18.139 1.00 92.75 294 ALA A O 1
ATOM 2319 N N . VAL A 1 295 ? -16.712 -11.891 16.856 1.00 94.94 295 VAL A N 1
ATOM 2320 C CA . VAL A 1 295 ? -15.982 -11.274 17.980 1.00 94.94 295 VAL A CA 1
ATOM 2321 C C . VAL A 1 295 ? -16.583 -9.941 18.437 1.00 94.94 295 VAL A C 1
ATOM 2323 O O . VAL A 1 295 ? -16.087 -9.347 19.388 1.00 94.94 295 VAL A O 1
ATOM 2326 N N . GLY A 1 296 ? -17.655 -9.468 17.795 1.00 93.38 296 GLY A N 1
ATOM 2327 C CA . GLY A 1 296 ? -18.358 -8.242 18.167 1.00 93.38 296 GLY A CA 1
ATOM 2328 C C . GLY A 1 296 ? -17.741 -6.957 17.611 1.00 93.38 296 GLY A C 1
ATOM 2329 O O . GLY A 1 296 ? -17.910 -5.899 18.224 1.00 93.38 296 GLY A O 1
ATOM 2330 N N . ALA A 1 297 ? -17.027 -7.016 16.483 1.00 95.38 297 ALA A N 1
ATOM 2331 C CA . ALA A 1 297 ? -16.590 -5.808 15.786 1.00 95.38 297 ALA A CA 1
ATOM 2332 C C . ALA A 1 297 ? -17.799 -4.997 15.292 1.00 95.38 297 ALA A C 1
ATOM 2334 O O . ALA A 1 297 ? -18.789 -5.552 14.816 1.00 95.38 297 ALA A O 1
ATOM 2335 N N . THR A 1 298 ? -17.710 -3.675 15.406 1.00 96.12 298 THR A N 1
ATOM 2336 C CA . THR A 1 298 ? -18.755 -2.740 14.966 1.00 96.12 298 THR A CA 1
ATOM 2337 C C . THR A 1 298 ? -18.750 -2.585 13.452 1.00 96.12 298 THR A C 1
ATOM 2339 O O . THR A 1 298 ? -19.807 -2.535 12.832 1.00 96.12 298 THR A O 1
ATOM 2342 N N . ALA A 1 299 ? -17.559 -2.534 12.855 1.00 93.88 299 ALA A N 1
ATOM 2343 C CA . ALA A 1 299 ? -17.381 -2.470 11.414 1.00 93.88 299 ALA A CA 1
ATOM 2344 C C . ALA A 1 299 ? -16.080 -3.159 10.996 1.00 93.88 299 ALA A C 1
ATOM 2346 O O . ALA A 1 299 ? -15.186 -3.400 11.811 1.00 93.88 299 ALA A O 1
ATOM 2347 N N . GLN A 1 300 ? -15.972 -3.449 9.703 1.00 93.88 300 GLN A N 1
ATOM 2348 C CA . GLN A 1 300 ? -14.760 -3.969 9.090 1.00 93.88 300 GLN A CA 1
ATOM 2349 C C . GLN A 1 300 ? -14.514 -3.258 7.759 1.00 93.88 300 GLN A C 1
ATOM 2351 O O . GLN A 1 300 ? -15.426 -3.131 6.942 1.00 93.88 300 GLN A O 1
ATOM 2356 N N . LEU A 1 301 ? -13.283 -2.798 7.546 1.00 89.38 301 LEU A N 1
ATOM 2357 C CA . LEU A 1 301 ? -12.862 -2.020 6.385 1.00 89.38 301 LEU A CA 1
ATOM 2358 C C . LEU A 1 301 ? -11.658 -2.686 5.705 1.00 89.38 301 LEU A C 1
ATOM 2360 O O . LEU A 1 301 ? -10.806 -3.291 6.358 1.00 89.38 301 LEU A O 1
ATOM 2364 N N . VAL A 1 302 ? -11.580 -2.586 4.375 1.00 87.25 302 VAL A N 1
ATOM 2365 C CA . VAL A 1 302 ? -10.376 -3.004 3.637 1.00 87.25 302 VAL A CA 1
ATOM 2366 C C . VAL A 1 302 ? -9.329 -1.903 3.752 1.00 87.25 302 VAL A C 1
ATOM 2368 O O . VAL A 1 302 ? -9.657 -0.742 3.510 1.00 87.25 302 VAL A O 1
ATOM 2371 N N . LYS A 1 303 ? -8.066 -2.248 4.020 1.00 85.56 303 LYS A N 1
ATOM 2372 C CA . LYS A 1 303 ? -6.955 -1.280 4.079 1.00 85.56 303 LYS A CA 1
ATOM 2373 C C . LYS A 1 303 ? -6.815 -0.451 2.789 1.00 85.56 303 LYS A C 1
ATOM 2375 O O . LYS A 1 303 ? -6.519 0.735 2.851 1.00 85.56 303 LYS A O 1
ATOM 2380 N N . SER A 1 304 ? -7.142 -1.010 1.620 1.00 78.50 304 SER A N 1
ATOM 2381 C CA . SER A 1 304 ? -7.165 -0.265 0.344 1.00 78.50 304 SER A CA 1
ATOM 2382 C C . SER A 1 304 ? -8.248 0.822 0.254 1.00 78.50 304 SER A C 1
ATOM 2384 O O . SER A 1 304 ? -8.197 1.666 -0.636 1.00 78.50 304 SER A O 1
ATOM 2386 N N . LYS A 1 305 ? -9.226 0.816 1.168 1.00 81.56 305 LYS A N 1
ATOM 2387 C CA . LYS A 1 305 ? -10.290 1.823 1.304 1.00 81.56 305 LYS A CA 1
ATOM 2388 C C . LYS A 1 305 ? -10.146 2.634 2.595 1.00 81.56 305 LYS A C 1
ATOM 2390 O O . LYS A 1 305 ? -11.145 3.102 3.141 1.00 81.56 305 LYS A O 1
ATOM 2395 N N . ILE A 1 306 ? -8.918 2.794 3.100 1.00 83.94 306 ILE A N 1
ATOM 2396 C CA . ILE A 1 306 ? -8.648 3.493 4.366 1.00 83.94 306 ILE A CA 1
ATOM 2397 C C . ILE A 1 306 ? -9.193 4.924 4.383 1.00 83.94 306 ILE A C 1
ATOM 2399 O O . ILE A 1 306 ? -9.595 5.405 5.432 1.00 83.94 306 ILE A O 1
ATOM 2403 N N . ASN A 1 307 ? -9.317 5.573 3.223 1.00 80.56 307 ASN A N 1
ATOM 2404 C CA . ASN A 1 307 ? -9.924 6.897 3.072 1.00 80.56 307 ASN A CA 1
ATOM 2405 C C . ASN A 1 307 ? -11.371 6.985 3.602 1.00 80.56 307 ASN A C 1
ATOM 2407 O O . ASN A 1 307 ? -11.823 8.070 3.949 1.00 80.56 307 ASN A O 1
ATOM 2411 N N . LEU A 1 308 ? -12.092 5.861 3.696 1.00 85.81 308 LEU A N 1
ATOM 2412 C CA . LEU A 1 308 ? -13.447 5.793 4.256 1.00 85.81 308 LEU A CA 1
ATOM 2413 C C . LEU A 1 308 ? -13.464 5.652 5.788 1.00 85.81 308 LEU A C 1
ATOM 2415 O O . LEU A 1 308 ? -14.534 5.703 6.401 1.00 85.81 308 LEU A O 1
ATOM 2419 N N . LEU A 1 309 ? -12.301 5.465 6.422 1.00 92.12 309 LEU A N 1
ATOM 2420 C CA . LEU A 1 309 ? -12.191 5.225 7.858 1.00 92.12 309 LEU A CA 1
ATOM 2421 C C . LEU A 1 309 ? -12.808 6.355 8.701 1.00 92.12 309 LEU A C 1
ATOM 2423 O O . LEU A 1 309 ? -13.583 6.023 9.597 1.00 92.12 309 LEU A O 1
ATOM 2427 N N . PRO A 1 310 ? -12.572 7.659 8.438 1.00 90.94 310 PRO A N 1
ATOM 2428 C CA . PRO A 1 310 ? -13.174 8.717 9.247 1.00 90.94 310 PRO A CA 1
ATOM 2429 C C . PRO A 1 310 ? -14.705 8.696 9.242 1.00 90.94 310 PRO A C 1
ATOM 2431 O O . PRO A 1 310 ? -15.325 8.867 10.291 1.00 90.94 310 PRO A O 1
ATOM 2434 N N . GLY A 1 311 ? -15.313 8.437 8.078 1.00 87.12 311 GLY A N 1
ATOM 2435 C CA . GLY A 1 311 ? -16.764 8.279 7.949 1.00 87.12 311 GLY A CA 1
ATOM 2436 C C . GLY A 1 311 ? -17.267 7.044 8.694 1.00 87.12 311 GLY A C 1
ATOM 2437 O O . GLY A 1 311 ? -18.209 7.139 9.474 1.00 87.12 311 GLY A O 1
ATOM 2438 N N . THR A 1 312 ? -16.562 5.920 8.554 1.00 90.75 312 THR A N 1
ATOM 2439 C CA . THR A 1 312 ? -16.882 4.668 9.263 1.00 90.75 312 THR A CA 1
ATOM 2440 C C . THR A 1 312 ? -16.822 4.853 10.785 1.00 90.75 312 THR A C 1
ATOM 2442 O O . THR A 1 312 ? -17.689 4.363 11.506 1.00 90.75 312 THR A O 1
ATOM 2445 N N . ILE A 1 313 ? -15.833 5.600 11.292 1.00 94.06 313 ILE A N 1
ATOM 2446 C CA . ILE A 1 313 ? -15.748 5.963 12.712 1.00 94.06 313 ILE A CA 1
ATOM 2447 C C . ILE A 1 313 ? -16.938 6.835 13.114 1.00 94.06 313 ILE A C 1
ATOM 2449 O O . ILE A 1 313 ? -17.581 6.559 14.123 1.00 94.06 313 ILE A O 1
ATOM 2453 N N . ALA A 1 314 ? -17.256 7.875 12.342 1.00 90.69 314 ALA A N 1
ATOM 2454 C CA . ALA A 1 314 ? -18.367 8.771 12.653 1.00 90.69 314 ALA A CA 1
ATOM 2455 C C . ALA A 1 314 ? -19.719 8.028 12.715 1.00 90.69 314 ALA A C 1
ATOM 2457 O O . ALA A 1 314 ? -20.524 8.264 13.619 1.00 90.69 314 ALA A O 1
ATOM 2458 N N . GLU A 1 315 ? -19.950 7.083 11.804 1.00 89.75 315 GLU A N 1
ATOM 2459 C CA . GLU A 1 315 ? -21.123 6.204 11.814 1.00 89.75 315 GLU A CA 1
ATOM 2460 C C . GLU A 1 315 ? -21.128 5.279 13.038 1.00 89.75 315 GLU A C 1
ATOM 2462 O O . GLU A 1 315 ? -22.124 5.205 13.757 1.00 89.75 315 GLU A O 1
ATOM 2467 N N . ALA A 1 316 ? -19.999 4.638 13.350 1.00 91.00 316 ALA A N 1
ATOM 2468 C CA . ALA A 1 316 ? -19.876 3.757 14.511 1.00 91.00 316 ALA A CA 1
ATOM 2469 C C . ALA A 1 316 ? -20.140 4.490 15.842 1.00 91.00 316 ALA A C 1
ATOM 2471 O O . ALA A 1 316 ? -20.741 3.929 16.758 1.00 91.00 316 ALA A O 1
ATOM 2472 N N . LEU A 1 317 ? -19.733 5.759 15.938 1.00 90.38 317 LEU A N 1
ATOM 2473 C CA . LEU A 1 317 ? -19.953 6.607 17.112 1.00 90.38 317 LEU A CA 1
ATOM 2474 C C . LEU A 1 317 ? -21.395 7.118 17.241 1.00 90.38 317 LEU A C 1
ATOM 2476 O O . LEU A 1 317 ? -21.817 7.470 18.344 1.00 90.38 317 LEU A O 1
ATOM 2480 N N . THR A 1 318 ? -22.148 7.198 16.142 1.00 85.12 318 THR A N 1
ATOM 2481 C CA . THR A 1 318 ? -23.562 7.610 16.168 1.00 85.12 318 THR A CA 1
ATOM 2482 C C . THR A 1 318 ? -24.505 6.428 16.372 1.00 85.12 318 THR A C 1
ATOM 2484 O O . THR A 1 318 ? -25.496 6.581 17.078 1.00 85.12 318 THR A O 1
ATOM 2487 N N . ALA A 1 319 ? -24.173 5.246 15.848 1.00 72.62 319 ALA A N 1
ATOM 2488 C CA . ALA A 1 319 ? -24.968 4.025 15.999 1.00 72.62 319 ALA A CA 1
ATOM 2489 C C . ALA A 1 319 ? -25.002 3.460 17.436 1.00 72.62 319 ALA A C 1
ATOM 2491 O O . ALA A 1 319 ? -25.869 2.650 17.753 1.00 72.62 319 ALA A O 1
ATOM 2492 N N . GLY A 1 320 ? -24.060 3.862 18.298 1.00 56.25 320 GLY A N 1
ATOM 2493 C CA . GLY A 1 320 ? -23.983 3.451 19.706 1.00 56.25 320 GLY A CA 1
ATOM 2494 C C . GLY A 1 320 ? -24.712 4.363 20.703 1.00 56.25 320 GLY A C 1
ATOM 2495 O O . GLY A 1 320 ? -24.517 4.187 21.907 1.00 56.25 320 GLY A O 1
ATOM 2496 N N . LYS A 1 321 ? -25.484 5.353 20.232 1.00 46.22 321 LYS A N 1
ATOM 2497 C CA . LYS A 1 321 ? -26.289 6.268 21.060 1.00 46.22 321 LYS A CA 1
ATOM 2498 C C . LYS A 1 321 ? -27.772 5.924 21.049 1.00 46.22 321 LYS A C 1
ATOM 2500 O O . LYS A 1 321 ? -28.261 5.454 20.001 1.00 46.22 321 LYS A O 1
#

Sequence (321 aa):
MTTIAKPPTTQSHLGTNILLEAGTNELEVLVFHLDEHRYGINGAKVREVVHPPKVRPVPNAHESLDGLCKLRDLVMPMVSLRKYFQLNAPEQLAKLDTSKSLDSHDSQVIVTVFNSQSVAFRVDRVDRIYRISWEKMRPLPELCDSDRNLFTGLTVIDEDIVLMVDLEKISEEINGRKSRLVAEAEASHAKPLLGKRILYAEDSLMIQTMTTDLLRAAGVDDLHIFNNGQDAWNWVNQHSGVPPLDVVVTDIEMPLMDGLHLTSRLRQDKRTSNIPVILLSSLINAENEKKGKAVGATAQLVKSKINLLPGTIAEALTAGK

Secondary structure (DSSP, 8-state):
----PPPP-------------TTS-EEEEEEEEETTEEEEEEGGGEEEEE----EE--TT--TTEEEEEEETTEEEEEEEHHHHHHHHS-TTGGG--TTS-TT-TT-EEEEEEETTEEEEEEESEEEEEEEEEGGG-BPPPGGG--S---EEEEEEETTEEEEEE-HHHHHHHHHHTTTTSSSSSS--S--TTTT-EEEEE-S-HHHHHHHHHHHHHTT--EEEEESSHHHHHHHHHHS-SSSPPSEEEEESS-SSS-HHHHHHHHHHSTTTTTS-EEEEES---HHHHHHHHHTT-SEEEEGGGGGGHHHHHHHHHHHT-

pLDDT: mean 78.04, std 19.57, range [28.66, 97.94]

Solvent-accessible surface area (backbone atoms only — not comparable to full-atom values): 18646 Å² total; per-residue (Å²): 136,83,89,83,82,81,82,83,84,83,78,84,77,87,74,78,76,87,64,82,74,85,82,73,67,62,42,46,32,34,32,31,27,57,82,98,43,46,33,25,33,62,36,89,39,49,75,50,76,44,70,70,60,74,64,46,73,52,88,94,56,49,88,29,46,63,19,40,27,60,60,90,96,44,75,30,50,30,33,31,49,66,53,39,45,51,76,71,46,66,83,82,49,66,73,66,65,74,84,74,48,96,75,50,93,65,35,27,22,44,32,29,51,58,96,93,42,59,43,31,38,37,40,48,36,70,75,53,75,42,81,40,55,57,84,58,56,37,75,67,60,80,92,68,73,52,103,65,88,50,55,81,23,33,32,72,58,96,90,36,69,28,43,27,46,40,62,65,59,52,50,49,55,55,49,40,82,39,75,76,57,76,84,70,81,90,73,68,100,62,54,76,36,57,85,35,33,35,40,38,28,43,61,50,68,67,62,41,50,56,51,47,55,54,42,44,74,33,33,35,77,46,71,48,80,28,60,19,27,50,61,44,50,52,49,45,69,76,55,75,49,88,78,64,67,58,34,38,39,26,34,37,90,34,62,100,25,27,27,59,58,41,40,38,53,36,51,73,35,85,93,41,41,83,44,39,29,36,37,33,28,92,66,84,48,80,62,57,55,49,52,41,52,73,38,63,41,70,45,76,44,40,56,94,51,52,88,50,44,66,58,53,50,46,50,50,63,54,73,74,107

Radius of gyration: 25.53 Å; Cα contacts (8 Å, |Δi|>4): 512; chains: 1; bounding box: 54×80×74 Å

Foldseek 3Di:
DDDDDDDDDDDDPPPPPPPPPPDPLKFKWFWADAPPAIATEGCVQFDDKFFDADADQDPPFDQQWPHWGDDPNDIETEGEVLRLCCVPPPPVSVPRPPVPDPPPSQWMWTWGDDLNHIYIYIGNHTDGIDIGRPVQWAADDPVRPDPDPQFRTWGADPNHIYTYGDVVVVVCVRCVVCVVPVLDDDDDPQLLQAPAAEEEEDQDPVLQVSLVVLNVSSHDPHYHYYNALVVSLVVCVVCLDPPHHQAYEYEQDGPPHGLLRSLLVLCVDPSRVLRAYEYEYCDDDPVVVVSCVVSPHLYYDYSSVSNCVSVVSSVSSVVSD

Nearest PDB structures (foldseek):
  3fgz-assembly2_B  TM=8.759E-01  e=1.063E-07  Escherichia coli K-12
  2id7-assembly1_A  TM=8.963E-01  e=4.469E-07  Escherichia coli
  3oly-assembly2_B  TM=8.611E-01  e=2.314E-07  Escherichia coli K-12
  1udr-assembly1_C  TM=8.601E-01  e=3.121E-07  Escherichia coli
  1jbe-assembly1_A  TM=8.806E-01  e=6.398E-07  Escherichia coli

Mean predicted aligned error: 17.79 Å

InterPro domains:
  IPR001789 Signal transduction response regulator, receiver domain [PF00072] (198-304)
  IPR001789 Signal transduction response regulator, receiver domain [PS50110] (197-318)
  IPR001789 Signal transduction response regulator, receiver domain [SM00448] (196-313)
  IPR002545 CheW-like domain [PF01584] (28-172)
  IPR002545 CheW-like domain [PS50851] (26-176)
  IPR002545 CheW-like domain [SM00260] (24-171)
  IPR011006 CheY-like superfamily [SSF52172] (196-314)
  IPR036061 CheW-like domain superfamily [SSF50341] (18-173)

Organism: NCBI:txid2527975